Protein AF-A0A0D5A146-F1 (afdb_monomer_lite)

Secondary structure (DSSP, 8-state):
-----PPPPPPPP------------------------------------TT--------HHHHHHHHHHHHHHHTT--HHHHHHHHHHHHHHT-HHHHHHHHHTT--HHHHHH-HHHHHHHHHHHHTTTS--GGG--HHHHHHHHHHHHHHHTTPPEEHHHHHHHH-TT----HHHHTT----S----HHHHHHHHHHHHHHHHHTTSEEE-SSSTTEEEE---HHHHHHHHHHT---PPPP---------------

Foldseek 3Di:
DDDDDDDDDDDDDDDDDDDDDDDDDDDDDDDDDDDDDDDDDDDDDDDDDPPPPPVCPPLLLLVLLVVVLVVCVVVVHDPVLNVLSVVLSVLSNPVVLSVQLVQLVQDSNVLNPDSVLNSLLSLLLSLLVPNDVVSDDQLLVQLLQLLLLCQQAVHWAFLLLSLQSEAVVGDDDPVSRVSGNGDDDHDDPVRSVVSSVSSVVSCVSSNQWDQDPVDPRIIHGDCGPSSVSSCVSVVHDRHHDDDPPPPPPPPDPDDDD

Sequence (257 aa):
MAEEVRTPGTSPVRKASPSARLNQSKTSIDSTHRSASNETTLRKTSNVNTKERANTMSNVYAINMSARLATAIENDCSASNEKKMKKLVQMLSNERLAEMLTSANVDAERFTRAIYACEKVVKFASQAVALNAKDLNENTYAIFRTAINAYRHDVVLTQAMIEASISRDLTVDDSVKHCVYARNLIQTTETIAAQSQTSRDALLTLNIIKQRHDLKNAYTVELTELAIALCDAFKLDYAKVEIETEETEEKSVEENA

Radius of gyration: 29.5 Å; chains: 1; bounding box: 96×34×100 Å

pLDDT: mean 78.16, std 22.98, range [31.11, 98.19]

Structure (mmCIF, N/CA/C/O backbone):
data_AF-A0A0D5A146-F1
#
_entry.id   AF-A0A0D5A146-F1
#
loop_
_atom_site.group_PDB
_atom_site.id
_atom_site.type_symbol
_atom_site.label_atom_id
_atom_site.label_alt_id
_atom_site.label_comp_id
_atom_site.label_asym_id
_atom_site.label_entity_id
_atom_site.label_seq_id
_atom_site.pdbx_PDB_ins_code
_atom_site.Cartn_x
_atom_site.Cartn_y
_atom_site.Cartn_z
_atom_site.occupancy
_atom_site.B_iso_or_equiv
_atom_site.auth_seq_id
_atom_site.auth_comp_id
_atom_site.auth_asym_id
_atom_site.auth_atom_id
_atom_site.pdbx_PDB_model_num
ATOM 1 N N . MET A 1 1 ? 48.214 12.870 40.525 1.00 45.75 1 MET A N 1
ATOM 2 C CA . MET A 1 1 ? 48.478 11.555 39.908 1.00 45.75 1 MET A CA 1
ATOM 3 C C . MET A 1 1 ? 47.672 11.522 38.628 1.00 45.75 1 MET A C 1
ATOM 5 O O . MET A 1 1 ? 46.471 11.737 38.691 1.00 45.75 1 MET A O 1
ATOM 9 N N . ALA A 1 2 ? 48.364 11.459 37.495 1.00 38.53 2 ALA A N 1
ATOM 10 C CA . ALA A 1 2 ? 47.789 11.537 36.159 1.00 38.53 2 ALA A CA 1
ATOM 11 C C . ALA A 1 2 ? 47.549 10.115 35.642 1.00 38.53 2 ALA A C 1
ATOM 13 O O . ALA A 1 2 ? 48.475 9.308 35.688 1.00 38.53 2 ALA A O 1
ATOM 14 N N . GLU A 1 3 ? 46.341 9.824 35.163 1.00 43.16 3 GLU A N 1
ATOM 15 C CA . GLU A 1 3 ? 46.041 8.593 34.430 1.00 43.16 3 GLU A CA 1
ATOM 16 C C . GLU A 1 3 ? 45.703 8.918 32.974 1.00 43.16 3 GLU A C 1
ATOM 18 O O . GLU A 1 3 ? 44.916 9.816 32.669 1.00 43.16 3 GLU A O 1
ATOM 23 N N . GLU A 1 4 ? 46.396 8.201 32.091 1.00 43.25 4 GLU A N 1
ATOM 24 C CA . GLU A 1 4 ? 46.387 8.310 30.638 1.00 43.25 4 GLU A CA 1
ATOM 25 C C . GLU A 1 4 ? 45.037 7.917 30.027 1.00 43.25 4 GLU A C 1
ATOM 27 O O . GLU A 1 4 ? 44.526 6.817 30.233 1.00 43.25 4 GLU A O 1
ATOM 32 N N . VAL A 1 5 ? 44.520 8.780 29.152 1.00 49.62 5 VAL A N 1
ATOM 33 C 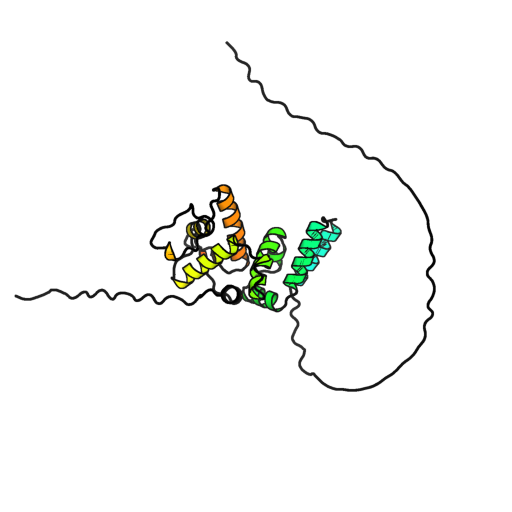CA . VAL A 1 5 ? 43.445 8.453 28.211 1.00 49.62 5 VAL A CA 1
ATOM 34 C C . VAL A 1 5 ? 44.072 7.828 26.961 1.00 49.62 5 VAL A C 1
ATOM 36 O O . VAL A 1 5 ? 44.742 8.513 26.189 1.00 49.62 5 VAL A O 1
ATOM 39 N N . ARG A 1 6 ? 43.848 6.526 26.738 1.00 47.44 6 ARG A N 1
ATOM 40 C CA . ARG A 1 6 ? 44.175 5.841 25.475 1.00 47.44 6 ARG A CA 1
ATOM 41 C C . ARG A 1 6 ? 42.973 5.864 24.530 1.00 47.44 6 ARG A C 1
ATOM 43 O O . ARG A 1 6 ? 41.915 5.328 24.846 1.00 47.44 6 ARG A O 1
ATOM 50 N N . THR A 1 7 ? 43.157 6.456 23.354 1.00 53.09 7 THR A N 1
ATOM 51 C CA . THR A 1 7 ? 42.228 6.409 22.217 1.00 53.09 7 THR A CA 1
ATOM 52 C C . THR A 1 7 ? 42.430 5.128 21.389 1.00 53.09 7 THR A C 1
ATOM 54 O O . THR A 1 7 ? 43.568 4.668 21.256 1.00 53.09 7 THR A O 1
ATOM 57 N N . PRO A 1 8 ? 41.374 4.534 20.795 1.00 49.84 8 PRO A N 1
ATOM 58 C CA . PRO A 1 8 ? 41.526 3.414 19.873 1.00 49.84 8 PRO A CA 1
ATOM 59 C C . PRO A 1 8 ? 41.693 3.881 18.419 1.00 49.84 8 PRO A C 1
ATOM 61 O O . PRO A 1 8 ? 41.004 4.778 17.934 1.00 49.84 8 PRO A O 1
ATOM 64 N N . GLY A 1 9 ? 42.656 3.241 17.753 1.00 38.88 9 GLY A N 1
ATOM 65 C CA . GLY A 1 9 ? 43.192 3.591 16.446 1.00 38.88 9 GLY A CA 1
ATOM 66 C C . GLY A 1 9 ? 42.294 3.313 15.241 1.00 38.88 9 GLY A C 1
ATOM 67 O O . GLY A 1 9 ? 41.523 2.356 15.171 1.00 38.88 9 GLY A O 1
ATOM 68 N N . THR A 1 10 ? 42.490 4.166 14.245 1.00 41.75 10 THR A N 1
ATOM 69 C CA . THR A 1 10 ? 42.043 4.053 12.862 1.00 41.75 10 THR A CA 1
ATOM 70 C C . THR A 1 10 ? 42.842 2.976 12.121 1.00 41.75 10 THR A C 1
ATOM 72 O O . THR A 1 10 ? 44.070 3.000 12.081 1.00 41.75 10 THR A O 1
ATOM 75 N N . SER A 1 11 ? 42.135 2.022 11.509 1.00 43.84 11 SER A N 1
ATOM 76 C CA . SER A 1 11 ? 42.715 1.018 10.605 1.00 43.84 11 SER A CA 1
ATOM 77 C C . SER A 1 11 ? 42.742 1.504 9.144 1.00 43.84 11 SER A C 1
ATOM 79 O O . SER A 1 11 ? 41.951 2.375 8.775 1.00 43.84 11 SER A O 1
ATOM 81 N N . PRO A 1 12 ? 43.654 0.974 8.302 1.00 45.72 12 PRO A N 1
ATOM 82 C CA . PRO A 1 12 ? 44.139 1.672 7.119 1.00 45.72 12 PRO A CA 1
ATOM 83 C C . PRO A 1 12 ? 43.380 1.366 5.821 1.00 45.72 12 PRO A C 1
ATOM 85 O O . PRO A 1 12 ? 42.906 0.261 5.560 1.00 45.72 12 PRO A O 1
ATOM 88 N N . VAL A 1 13 ? 43.387 2.386 4.963 1.00 42.50 13 VAL A N 1
ATOM 89 C CA . VAL A 1 13 ? 42.969 2.420 3.559 1.00 42.50 13 VAL A CA 1
ATOM 90 C C . VAL A 1 13 ? 43.795 1.435 2.719 1.00 42.50 13 VAL A C 1
ATOM 92 O O . VAL A 1 13 ? 45.009 1.596 2.584 1.00 42.50 13 VAL A O 1
ATOM 95 N N . ARG A 1 14 ? 43.148 0.446 2.086 1.00 42.84 14 ARG A N 1
ATOM 96 C CA . ARG A 1 14 ? 43.765 -0.356 1.015 1.00 42.84 14 ARG A CA 1
ATOM 97 C C . ARG A 1 14 ? 43.504 0.290 -0.345 1.00 42.84 14 ARG A C 1
ATOM 99 O O . ARG A 1 14 ? 42.384 0.287 -0.842 1.00 42.84 14 ARG A O 1
ATOM 106 N N . LYS A 1 15 ? 44.577 0.811 -0.944 1.00 40.03 15 LYS A N 1
ATOM 107 C CA . LYS A 1 15 ? 44.677 1.142 -2.371 1.00 40.03 15 LYS A CA 1
ATOM 108 C C . LYS A 1 15 ? 44.767 -0.155 -3.182 1.00 40.03 15 LYS A C 1
ATOM 110 O O . LYS A 1 15 ? 45.605 -0.999 -2.872 1.00 40.03 15 LYS A O 1
ATOM 115 N N . ALA A 1 16 ? 43.965 -0.284 -4.235 1.00 37.12 16 ALA A N 1
ATOM 116 C CA . ALA A 1 16 ? 44.183 -1.255 -5.303 1.00 37.12 16 ALA A CA 1
ATOM 117 C C . ALA A 1 16 ? 44.503 -0.487 -6.594 1.00 37.12 16 ALA A C 1
ATOM 119 O O . ALA A 1 16 ? 43.709 0.335 -7.045 1.00 37.12 16 ALA A O 1
ATOM 120 N N . SER A 1 17 ? 45.697 -0.731 -7.133 1.00 39.69 17 SER A N 1
ATOM 121 C CA . SER A 1 17 ? 46.167 -0.226 -8.427 1.00 39.69 17 SER A CA 1
ATOM 122 C C . SER A 1 17 ? 45.772 -1.183 -9.567 1.00 39.69 17 SER A C 1
ATOM 124 O O . SER A 1 17 ? 45.525 -2.364 -9.312 1.00 39.69 17 SER A O 1
ATOM 126 N N . PRO A 1 18 ? 45.714 -0.694 -10.821 1.00 44.44 18 PRO A N 1
ATOM 127 C CA . PRO A 1 18 ? 45.061 -1.367 -11.939 1.00 44.44 18 PRO A CA 1
ATOM 128 C C . PRO A 1 18 ? 45.984 -2.369 -12.642 1.00 44.44 18 PRO A C 1
ATOM 130 O O . PRO A 1 18 ? 47.183 -2.136 -12.781 1.00 44.44 18 PRO A O 1
ATOM 133 N N . SER A 1 19 ? 45.418 -3.465 -13.150 1.00 43.16 19 SER A N 1
ATOM 134 C CA . SER A 1 19 ? 46.090 -4.349 -14.108 1.00 43.16 19 SER A CA 1
ATOM 135 C C . SER A 1 19 ? 45.325 -4.369 -15.421 1.00 43.16 19 SER A C 1
ATOM 137 O O . SER A 1 19 ? 44.264 -4.973 -15.545 1.00 43.16 19 SER A O 1
ATOM 139 N N . ALA A 1 20 ? 45.910 -3.687 -16.401 1.00 38.56 20 ALA A N 1
ATOM 140 C CA . ALA A 1 20 ? 45.615 -3.852 -17.808 1.00 38.56 20 ALA A CA 1
ATOM 141 C C . ALA A 1 20 ? 46.117 -5.221 -18.286 1.00 38.56 20 ALA A C 1
ATOM 143 O O . ALA A 1 20 ? 47.258 -5.595 -18.012 1.00 38.56 20 ALA A O 1
ATOM 144 N N . ARG A 1 21 ? 45.308 -5.927 -19.079 1.00 40.94 21 ARG A N 1
ATOM 145 C CA . ARG A 1 21 ? 45.811 -6.855 -20.097 1.00 40.94 21 ARG A CA 1
ATOM 146 C C . ARG A 1 21 ? 44.890 -6.840 -21.309 1.00 40.94 21 ARG A C 1
ATOM 148 O O . ARG A 1 21 ? 43.779 -7.355 -21.276 1.00 40.94 21 ARG A O 1
ATOM 155 N N . LEU A 1 22 ? 45.415 -6.235 -22.374 1.00 35.75 22 LEU A N 1
ATOM 156 C CA . LEU A 1 22 ? 45.088 -6.548 -23.758 1.00 35.75 22 LEU A CA 1
ATOM 157 C C . LEU A 1 22 ? 45.156 -8.067 -23.959 1.00 35.75 22 LEU A C 1
ATOM 159 O O . LEU A 1 22 ? 46.159 -8.683 -23.600 1.00 35.75 22 LEU A O 1
ATOM 163 N N . ASN A 1 23 ? 44.167 -8.631 -24.645 1.00 38.22 23 ASN A N 1
ATOM 164 C CA . ASN A 1 23 ? 44.465 -9.650 -25.638 1.00 38.22 23 ASN A CA 1
ATOM 165 C C . ASN A 1 23 ? 43.485 -9.549 -26.805 1.00 38.22 23 ASN A C 1
ATOM 167 O O . ASN A 1 23 ? 42.277 -9.721 -26.664 1.00 38.22 23 ASN A O 1
ATOM 171 N N . GLN A 1 24 ? 44.057 -9.224 -27.959 1.00 35.16 24 GLN A N 1
ATOM 172 C CA . GLN A 1 24 ? 43.440 -9.329 -29.268 1.00 35.16 24 GLN A CA 1
ATOM 173 C C . GLN A 1 24 ? 43.312 -10.810 -29.624 1.00 35.16 24 GLN A C 1
ATOM 175 O O . GLN A 1 24 ? 44.266 -11.566 -29.451 1.00 35.16 24 GLN A O 1
ATOM 180 N N . SER A 1 25 ? 42.182 -11.225 -30.188 1.00 40.44 25 SER A N 1
ATOM 181 C CA . SER A 1 25 ? 42.102 -12.436 -31.009 1.00 40.44 25 SER A CA 1
ATOM 182 C C . SER A 1 25 ? 40.952 -12.295 -31.998 1.00 40.44 25 SER A C 1
ATOM 184 O O . SER A 1 25 ? 39.785 -12.237 -31.627 1.00 40.44 25 SER A O 1
ATOM 186 N N . LYS A 1 26 ? 41.343 -12.180 -33.267 1.00 39.00 26 LYS A N 1
ATOM 187 C CA . LYS A 1 26 ? 40.513 -12.212 -34.470 1.00 39.00 26 LYS A CA 1
ATOM 188 C C . LYS A 1 26 ? 39.886 -13.597 -34.655 1.00 39.00 26 LYS A C 1
ATOM 190 O O . LYS A 1 26 ? 40.550 -14.588 -34.384 1.00 39.00 26 LYS A O 1
ATOM 195 N N . THR A 1 27 ? 38.673 -13.635 -35.200 1.00 39.06 27 THR A N 1
ATOM 196 C CA . THR A 1 27 ? 38.074 -14.682 -36.067 1.00 39.06 27 THR A CA 1
ATOM 197 C C . THR A 1 27 ? 36.666 -14.157 -36.407 1.00 39.06 27 THR A C 1
ATOM 199 O O . THR A 1 27 ? 35.810 -14.107 -35.539 1.00 39.06 27 THR A O 1
ATOM 202 N N . SER A 1 28 ? 36.418 -13.424 -37.503 1.00 35.97 28 SER A N 1
ATOM 203 C CA . SER A 1 28 ? 36.251 -13.884 -38.897 1.00 35.97 28 SER A CA 1
ATOM 204 C C . SER A 1 28 ? 35.506 -15.210 -39.012 1.00 35.97 28 SER A C 1
ATOM 206 O O . SER A 1 28 ? 36.141 -16.258 -39.028 1.00 35.97 28 SER A O 1
ATOM 208 N N . ILE A 1 29 ? 34.174 -15.132 -39.112 1.00 43.53 29 ILE A N 1
ATOM 209 C CA . ILE A 1 29 ? 33.335 -16.174 -39.710 1.00 43.53 29 ILE A CA 1
ATOM 210 C C . ILE A 1 29 ? 32.269 -15.491 -40.577 1.00 43.53 29 ILE A C 1
ATOM 212 O O . ILE A 1 29 ? 31.572 -14.577 -40.134 1.00 43.53 29 ILE A O 1
ATOM 216 N N . ASP A 1 30 ? 32.227 -15.947 -41.824 1.00 37.41 30 ASP A N 1
ATOM 217 C CA . ASP A 1 30 ? 31.333 -15.603 -42.922 1.00 37.41 30 ASP A CA 1
ATOM 218 C C . ASP A 1 30 ? 29.844 -15.554 -42.561 1.00 37.41 30 ASP A C 1
ATOM 220 O O . ASP A 1 30 ? 29.303 -16.459 -41.926 1.00 37.41 30 ASP A O 1
ATOM 224 N N . SER A 1 31 ? 29.140 -14.561 -43.107 1.00 36.28 31 SER A N 1
ATOM 225 C CA . SER A 1 31 ? 27.715 -14.702 -43.420 1.00 36.28 31 SER A CA 1
ATOM 226 C C . SER A 1 31 ? 27.330 -13.789 -44.585 1.00 36.28 31 SER A C 1
ATOM 228 O O . SER A 1 31 ? 27.112 -12.589 -44.437 1.00 36.28 31 SER A O 1
ATOM 230 N N . THR A 1 32 ? 27.244 -14.346 -45.792 1.00 35.19 32 THR A N 1
ATOM 231 C CA . THR A 1 32 ? 26.537 -13.679 -46.894 1.00 35.19 32 THR A CA 1
ATOM 232 C C . THR A 1 32 ? 25.904 -14.716 -47.814 1.00 35.19 32 THR A C 1
ATOM 234 O O . THR A 1 32 ? 26.449 -15.112 -48.834 1.00 35.19 32 THR A O 1
ATOM 237 N N . HIS A 1 33 ? 24.709 -15.160 -47.434 1.00 38.03 33 HIS A N 1
ATOM 238 C CA . HIS A 1 33 ? 23.757 -15.791 -48.339 1.00 38.03 33 HIS A CA 1
ATOM 239 C C . HIS A 1 33 ? 22.353 -15.351 -47.929 1.00 38.03 33 HIS A C 1
ATOM 241 O O . HIS A 1 33 ? 21.829 -15.820 -46.922 1.00 38.03 33 HIS A O 1
ATOM 247 N N . ARG A 1 34 ? 21.742 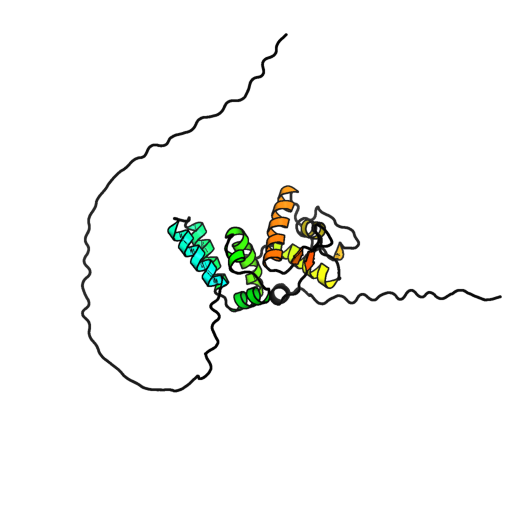-14.467 -48.721 1.00 35.97 34 ARG A N 1
ATOM 248 C CA . ARG A 1 34 ? 20.389 -14.654 -49.269 1.00 35.97 34 ARG A CA 1
ATOM 249 C C . ARG A 1 34 ? 19.999 -13.453 -50.119 1.00 35.97 34 ARG A C 1
ATOM 251 O O . ARG A 1 34 ? 19.687 -12.379 -49.617 1.00 35.97 34 ARG A O 1
ATOM 258 N N . SER A 1 35 ? 20.016 -13.695 -51.422 1.00 37.97 35 SER A N 1
ATOM 259 C CA . SER A 1 35 ? 19.386 -12.863 -52.430 1.00 37.97 35 SER A CA 1
ATOM 260 C C . SER A 1 35 ? 17.867 -12.898 -52.279 1.00 37.97 35 SER A C 1
ATOM 262 O O . SER A 1 35 ? 17.274 -13.928 -51.952 1.00 37.97 35 SER A O 1
ATOM 264 N N . ALA A 1 36 ? 17.274 -11.738 -52.535 1.00 33.50 36 ALA A N 1
ATOM 265 C CA . ALA A 1 36 ? 15.853 -11.489 -52.666 1.00 33.50 36 ALA A CA 1
ATOM 266 C C . ALA A 1 36 ? 15.234 -12.256 -53.847 1.00 33.50 36 ALA A C 1
ATOM 268 O O . ALA A 1 36 ? 15.907 -12.466 -54.856 1.00 33.50 36 ALA A O 1
ATOM 269 N N . SER A 1 37 ? 13.952 -12.614 -53.716 1.00 34.34 37 SER A N 1
ATOM 270 C CA . SER A 1 37 ? 12.877 -12.482 -54.722 1.00 34.34 37 SER A CA 1
ATOM 271 C C . SER A 1 37 ? 11.670 -13.313 -54.271 1.00 34.34 37 SER A C 1
ATOM 273 O O . SER A 1 37 ? 11.765 -14.533 -54.179 1.00 34.34 37 SER A O 1
ATOM 275 N N . ASN A 1 38 ? 10.539 -12.674 -53.965 1.00 35.09 38 ASN A N 1
ATOM 276 C CA . ASN A 1 38 ? 9.361 -12.802 -54.822 1.00 35.09 38 ASN A CA 1
ATOM 277 C C . ASN A 1 38 ? 8.167 -11.978 -54.339 1.00 35.09 38 ASN A C 1
ATOM 279 O O . ASN A 1 38 ? 7.874 -11.825 -53.156 1.00 35.09 38 ASN A O 1
ATOM 283 N N . GLU A 1 39 ? 7.528 -11.461 -55.372 1.00 35.44 39 GLU A N 1
ATOM 284 C CA . GLU A 1 39 ? 6.383 -10.587 -55.485 1.00 35.44 39 GLU A CA 1
ATOM 285 C C . GLU A 1 39 ? 5.070 -11.118 -54.887 1.00 35.44 39 GLU A C 1
ATOM 287 O O . GLU A 1 39 ? 4.729 -12.293 -54.968 1.00 35.44 39 GLU A O 1
ATOM 292 N N . THR A 1 40 ? 4.310 -10.151 -54.371 1.00 31.11 40 THR A N 1
ATOM 293 C CA . THR A 1 40 ? 2.920 -9.844 -54.743 1.00 31.11 40 THR A CA 1
ATOM 294 C C . THR A 1 40 ? 1.883 -10.968 -54.687 1.00 31.11 40 THR A C 1
ATOM 296 O O . THR A 1 40 ? 1.717 -11.763 -55.605 1.00 31.11 40 THR A O 1
ATOM 299 N N . THR A 1 41 ? 0.992 -10.890 -53.695 1.00 35.94 41 THR A N 1
ATOM 300 C CA . THR A 1 41 ? -0.417 -11.259 -53.894 1.00 35.94 41 THR A CA 1
ATOM 301 C C . THR A 1 41 ? -1.320 -10.283 -53.144 1.00 35.94 41 THR A C 1
ATOM 303 O O . THR A 1 41 ? -1.476 -10.333 -51.928 1.00 35.94 41 THR A O 1
ATOM 306 N N . LEU A 1 42 ? -1.923 -9.383 -53.920 1.00 40.81 42 LEU A N 1
ATOM 307 C CA . LEU A 1 42 ? -3.133 -8.643 -53.584 1.00 40.81 42 LEU A CA 1
ATOM 308 C C . LEU A 1 42 ? -4.276 -9.626 -53.314 1.00 40.81 42 LEU A C 1
ATOM 310 O O . LEU A 1 42 ? -4.615 -10.412 -54.197 1.00 40.81 42 LEU A O 1
ATOM 314 N N . ARG A 1 43 ? -4.960 -9.498 -52.173 1.00 37.16 43 ARG A N 1
ATOM 315 C CA . ARG A 1 43 ? -6.404 -9.755 -52.097 1.00 37.16 43 ARG A CA 1
ATOM 316 C C . ARG A 1 43 ? -7.064 -8.890 -51.027 1.00 37.16 43 ARG A C 1
ATOM 318 O O . ARG A 1 43 ? -6.571 -8.704 -49.925 1.00 37.16 43 ARG A O 1
ATOM 325 N N . LYS A 1 44 ? -8.171 -8.317 -51.476 1.00 45.59 44 LYS A N 1
ATOM 326 C CA . LYS A 1 44 ? -8.994 -7.240 -50.942 1.00 45.59 44 LYS A CA 1
ATOM 327 C C . LYS A 1 44 ? -10.192 -7.868 -50.232 1.00 45.59 44 LYS A C 1
ATOM 329 O O . LYS A 1 44 ? -10.882 -8.630 -50.895 1.00 45.59 44 LYS A O 1
ATOM 334 N N . THR A 1 45 ? -10.424 -7.527 -48.964 1.00 36.59 45 THR A N 1
ATOM 335 C CA . THR A 1 45 ? -11.632 -7.771 -48.130 1.00 36.59 45 THR A CA 1
ATOM 336 C C . THR A 1 45 ? -11.218 -7.407 -46.696 1.00 36.59 45 THR A C 1
ATOM 338 O O . THR A 1 45 ? -10.159 -7.847 -46.280 1.00 36.59 45 THR A O 1
ATOM 341 N N . SER A 1 46 ? -11.886 -6.623 -45.858 1.00 37.94 46 SER A N 1
ATOM 342 C CA . SER A 1 46 ? -13.237 -6.087 -45.837 1.00 37.94 46 SER A CA 1
ATOM 343 C C . SER A 1 46 ? -13.274 -4.944 -44.823 1.00 37.94 46 SER A C 1
ATOM 345 O O . SER A 1 46 ? -12.512 -4.903 -43.863 1.00 37.94 46 SER A O 1
ATOM 347 N N . ASN A 1 47 ? -14.216 -4.049 -45.055 1.00 46.91 47 ASN A N 1
ATOM 348 C CA . ASN A 1 47 ? -14.664 -2.966 -44.200 1.00 46.91 47 ASN A CA 1
ATOM 349 C C . ASN A 1 47 ? -15.212 -3.508 -42.856 1.00 46.91 47 ASN A C 1
ATOM 351 O O . ASN A 1 47 ? -16.273 -4.122 -42.889 1.00 46.91 47 ASN A O 1
ATOM 355 N N . VAL A 1 48 ? -14.548 -3.288 -41.710 1.00 43.72 48 VAL A N 1
ATOM 356 C CA . VAL A 1 48 ? -15.145 -3.343 -40.350 1.00 43.72 48 VAL A CA 1
ATOM 357 C C . VAL A 1 48 ? -14.335 -2.439 -39.400 1.00 43.72 48 VAL A C 1
ATOM 359 O O . VAL A 1 48 ? -13.110 -2.450 -39.436 1.00 43.72 48 VAL A O 1
ATOM 362 N N . ASN A 1 49 ? -15.045 -1.717 -38.526 1.00 38.00 49 ASN A N 1
ATOM 363 C CA . ASN A 1 49 ? -14.588 -0.936 -37.363 1.00 38.00 49 ASN A CA 1
ATOM 364 C C . ASN A 1 49 ? -14.211 0.545 -37.534 1.00 38.00 49 ASN A C 1
ATOM 366 O O . ASN A 1 49 ? -13.163 1.030 -37.115 1.00 38.00 49 ASN A O 1
ATOM 370 N N . THR A 1 50 ? -15.215 1.332 -37.915 1.00 45.19 50 THR A N 1
ATOM 371 C CA . THR A 1 50 ? -15.509 2.610 -37.247 1.00 45.19 50 THR A CA 1
ATOM 372 C C . THR A 1 50 ? -15.914 2.379 -35.779 1.00 45.19 50 THR A C 1
ATOM 374 O O . THR A 1 50 ? -17.103 2.388 -35.480 1.00 45.19 50 THR A O 1
ATOM 377 N N . LYS A 1 51 ? -14.950 2.150 -34.864 1.00 40.59 51 LYS A N 1
ATOM 378 C CA . LYS A 1 51 ? -15.058 2.434 -33.402 1.00 40.59 51 LYS A CA 1
ATOM 379 C C . LYS A 1 51 ? -13.815 2.047 -32.570 1.00 40.59 51 LYS A C 1
ATOM 381 O O . LYS A 1 51 ? -13.940 1.628 -31.435 1.00 40.59 51 LYS A O 1
ATOM 386 N N . GLU A 1 52 ? -12.602 2.257 -33.073 1.00 41.50 52 GLU A N 1
ATOM 387 C CA . GLU A 1 52 ? -11.381 2.169 -32.246 1.00 41.50 52 GLU A CA 1
ATOM 388 C C . GLU A 1 52 ? -10.511 3.415 -32.445 1.00 41.50 52 GLU A C 1
ATOM 390 O O . GLU A 1 52 ? -9.355 3.391 -32.842 1.00 41.50 52 GLU A O 1
ATOM 395 N N . ARG A 1 53 ? -11.111 4.572 -32.166 1.00 38.31 53 ARG A N 1
ATOM 396 C CA . ARG A 1 53 ? -10.366 5.692 -31.583 1.00 38.31 53 ARG A CA 1
ATOM 397 C C . ARG A 1 53 ? -10.759 5.789 -30.114 1.00 38.31 53 ARG A C 1
ATOM 399 O O . ARG A 1 53 ? -11.200 6.831 -29.644 1.00 38.31 53 ARG A O 1
ATOM 406 N N . ALA A 1 54 ? -10.643 4.666 -29.404 1.00 40.59 54 ALA A N 1
ATOM 407 C CA . ALA A 1 54 ? -10.366 4.745 -27.984 1.00 40.59 54 ALA A CA 1
ATOM 408 C C . ALA A 1 54 ? -8.983 5.380 -27.918 1.00 40.59 54 ALA A C 1
ATOM 410 O O . ALA A 1 54 ? -7.996 4.790 -28.348 1.00 40.59 54 ALA A O 1
ATOM 411 N N . ASN A 1 55 ? -8.971 6.648 -27.532 1.00 41.31 55 ASN A N 1
ATOM 412 C CA . ASN A 1 55 ? -7.784 7.387 -27.175 1.00 41.31 55 ASN A CA 1
ATOM 413 C C . ASN A 1 55 ? -7.033 6.501 -26.175 1.00 41.31 55 ASN A C 1
ATOM 415 O O . ASN A 1 55 ? -7.432 6.422 -25.015 1.00 41.31 55 ASN A O 1
ATOM 419 N N . THR A 1 56 ? -6.048 5.730 -26.644 1.00 46.28 56 THR A N 1
ATOM 420 C CA . THR A 1 56 ? -5.180 4.937 -25.785 1.00 46.28 56 THR A CA 1
ATOM 421 C C . THR A 1 56 ? -4.396 5.988 -25.024 1.00 46.28 56 THR A C 1
ATOM 423 O O . THR A 1 56 ? -3.382 6.484 -25.514 1.00 46.28 56 THR A O 1
ATOM 426 N N . MET A 1 57 ? -4.937 6.451 -23.893 1.00 54.94 57 MET A N 1
ATOM 427 C CA . MET A 1 57 ? -4.162 7.193 -22.915 1.00 54.94 57 MET A CA 1
ATOM 428 C C . MET A 1 57 ? -3.019 6.255 -22.587 1.00 54.94 57 MET A C 1
ATOM 430 O O . MET A 1 57 ? -3.212 5.245 -21.920 1.00 54.94 57 MET A O 1
ATOM 434 N N . SER A 1 58 ? -1.876 6.505 -23.219 1.00 72.31 58 SER A N 1
ATOM 435 C CA . SER A 1 58 ? -0.736 5.616 -23.133 1.00 72.31 58 SER A CA 1
ATOM 436 C C . SER A 1 58 ? -0.432 5.431 -21.655 1.00 72.31 58 SER A C 1
ATOM 438 O O . SER A 1 58 ? -0.355 6.420 -20.928 1.00 72.31 58 SER A O 1
ATOM 440 N N . ASN A 1 59 ? -0.348 4.180 -21.210 1.00 90.44 59 ASN A N 1
ATOM 441 C CA . ASN A 1 59 ? -0.198 3.809 -19.814 1.00 90.44 59 ASN A CA 1
ATOM 442 C C . ASN A 1 59 ? 1.010 4.515 -19.179 1.00 90.44 59 ASN A C 1
ATOM 444 O O . ASN A 1 59 ? 2.161 4.078 -19.288 1.00 90.44 59 ASN A O 1
ATOM 448 N N . VAL A 1 60 ? 0.737 5.646 -18.526 1.00 91.56 60 VAL A N 1
ATOM 449 C CA . VAL A 1 60 ? 1.760 6.595 -18.071 1.00 91.56 60 VAL A CA 1
ATOM 450 C C . VAL A 1 60 ? 2.691 5.978 -17.032 1.00 91.56 60 VAL A C 1
ATOM 452 O O . VAL A 1 60 ? 3.867 6.332 -16.964 1.00 91.56 60 VAL A O 1
ATOM 455 N N . TYR A 1 61 ? 2.206 5.002 -16.260 1.00 92.75 61 TYR A N 1
ATOM 456 C CA . TYR A 1 61 ? 3.010 4.284 -15.275 1.00 92.75 61 TYR A CA 1
ATOM 457 C C . TYR A 1 61 ? 4.038 3.374 -15.949 1.00 92.75 61 TYR A C 1
ATOM 459 O O . TYR A 1 61 ? 5.216 3.396 -15.577 1.00 92.75 61 TYR A O 1
ATOM 467 N N . ALA A 1 62 ? 3.617 2.606 -16.959 1.00 92.69 62 ALA A N 1
ATOM 468 C CA . ALA A 1 62 ? 4.511 1.751 -17.733 1.00 92.69 62 ALA A CA 1
ATOM 469 C C . ALA A 1 62 ? 5.546 2.576 -18.514 1.00 92.69 62 ALA A C 1
ATOM 471 O O . ALA A 1 62 ? 6.727 2.219 -18.519 1.00 92.69 62 ALA A O 1
ATOM 472 N N . ILE A 1 63 ? 5.140 3.705 -19.108 1.00 92.56 63 ILE A N 1
ATOM 473 C CA . ILE A 1 63 ? 6.042 4.634 -19.812 1.00 92.56 63 ILE A CA 1
ATOM 474 C C . ILE A 1 63 ? 7.099 5.190 -18.859 1.00 92.56 63 ILE A C 1
ATOM 476 O O . ILE A 1 63 ? 8.295 5.060 -19.125 1.00 92.56 63 ILE A O 1
ATOM 480 N N . ASN A 1 64 ? 6.679 5.762 -17.727 1.00 91.44 64 ASN A N 1
ATOM 481 C CA . ASN A 1 64 ? 7.600 6.361 -16.763 1.00 91.44 64 ASN A CA 1
ATOM 482 C C . ASN A 1 64 ? 8.583 5.323 -16.209 1.00 91.44 64 ASN A C 1
ATOM 484 O O . ASN A 1 64 ? 9.781 5.595 -16.106 1.00 91.44 64 ASN A O 1
ATOM 488 N N . MET A 1 65 ? 8.113 4.109 -15.901 1.00 92.75 65 MET A N 1
ATOM 489 C CA . MET A 1 65 ? 8.990 3.033 -15.435 1.00 92.75 65 MET A CA 1
ATOM 490 C C . MET A 1 65 ? 9.950 2.549 -16.533 1.00 92.75 65 MET A C 1
ATOM 492 O O . MET A 1 65 ? 11.107 2.246 -16.244 1.00 92.75 65 MET A O 1
ATOM 496 N N . SER A 1 66 ? 9.512 2.524 -17.795 1.00 92.88 66 SER A N 1
ATOM 497 C CA . SER A 1 66 ? 10.365 2.173 -18.938 1.00 92.88 66 SER A CA 1
ATOM 498 C C . SER A 1 66 ? 11.464 3.209 -19.167 1.00 92.88 66 SER A C 1
ATOM 500 O O . SER A 1 66 ? 12.619 2.837 -19.364 1.00 92.88 66 SER A O 1
ATOM 502 N N . ALA A 1 67 ? 11.145 4.502 -19.059 1.00 91.88 67 ALA A N 1
ATOM 503 C CA . ALA A 1 67 ? 12.138 5.575 -19.127 1.00 91.88 67 ALA A CA 1
ATOM 504 C C . ALA A 1 67 ? 13.173 5.453 -17.997 1.00 91.88 67 ALA A C 1
ATOM 506 O O . ALA A 1 67 ? 14.375 5.558 -18.232 1.00 91.88 67 ALA A O 1
ATOM 507 N N . ARG A 1 68 ? 12.726 5.138 -16.772 1.00 90.56 68 ARG A N 1
ATOM 508 C CA . ARG A 1 68 ? 13.628 4.879 -15.638 1.00 90.56 68 ARG A CA 1
ATOM 509 C C . ARG A 1 68 ? 14.530 3.675 -15.876 1.00 90.56 68 ARG A C 1
ATOM 511 O O . ARG A 1 68 ? 15.705 3.736 -15.526 1.00 90.56 68 ARG A O 1
ATOM 518 N N . LEU A 1 69 ? 13.998 2.596 -16.450 1.00 92.44 69 LEU A N 1
ATOM 519 C CA . LEU A 1 69 ? 14.787 1.422 -16.815 1.00 92.44 69 LEU A CA 1
ATOM 520 C C . LEU A 1 69 ? 15.859 1.782 -17.851 1.00 92.44 69 LEU A C 1
ATOM 522 O O . LEU A 1 69 ? 17.005 1.386 -17.670 1.00 92.44 69 LEU A O 1
ATOM 526 N N . ALA A 1 70 ? 15.515 2.555 -18.884 1.00 93.31 70 ALA A N 1
ATOM 527 C CA . ALA A 1 70 ? 16.474 3.000 -19.894 1.00 93.31 70 ALA A CA 1
ATOM 528 C C . ALA A 1 70 ? 17.634 3.785 -19.260 1.00 93.31 70 ALA A C 1
ATOM 530 O O . ALA A 1 70 ? 18.789 3.399 -19.420 1.00 93.31 70 ALA A O 1
ATOM 531 N N . THR A 1 71 ? 17.332 4.787 -18.426 1.00 92.62 71 THR A N 1
ATOM 532 C CA . THR A 1 71 ? 18.360 5.540 -17.687 1.00 92.62 71 THR A CA 1
ATOM 533 C C . THR A 1 71 ? 19.183 4.647 -16.754 1.00 92.62 71 THR A C 1
ATOM 535 O O . THR A 1 71 ? 20.380 4.858 -16.591 1.00 92.62 71 THR A O 1
ATOM 538 N N . ALA A 1 72 ? 18.578 3.647 -16.107 1.00 91.06 72 ALA A N 1
ATOM 539 C CA . ALA A 1 72 ? 19.314 2.731 -15.236 1.00 91.06 72 ALA A CA 1
ATOM 540 C C . ALA A 1 72 ? 20.287 1.835 -16.024 1.00 91.06 72 ALA A C 1
ATOM 542 O O . ALA A 1 72 ? 21.392 1.583 -15.549 1.00 91.06 72 ALA A O 1
ATOM 543 N N . ILE A 1 73 ? 19.897 1.383 -17.220 1.00 93.31 73 ILE A N 1
ATOM 544 C CA . ILE A 1 73 ? 20.758 0.608 -18.125 1.00 93.31 73 ILE A CA 1
ATOM 545 C C . ILE A 1 73 ? 21.926 1.467 -18.623 1.00 93.31 73 ILE A C 1
ATOM 547 O O . ILE A 1 73 ? 23.059 1.004 -18.596 1.00 93.31 73 ILE A O 1
ATOM 551 N N . GLU A 1 74 ? 21.673 2.721 -19.006 1.00 95.06 74 GLU A N 1
ATOM 552 C CA . GLU A 1 74 ? 22.722 3.672 -19.413 1.00 95.06 74 GLU A CA 1
ATOM 553 C C . GLU A 1 74 ? 23.746 3.950 -18.302 1.00 95.06 74 GLU A C 1
ATOM 555 O O . GLU A 1 74 ? 24.894 4.273 -18.589 1.00 95.06 74 GLU A O 1
ATOM 560 N N . ASN A 1 75 ? 23.340 3.807 -17.037 1.00 93.75 75 ASN A N 1
ATOM 561 C CA . ASN A 1 75 ? 24.192 3.982 -15.859 1.00 93.75 75 ASN A CA 1
ATOM 562 C C . ASN A 1 75 ? 24.715 2.648 -15.283 1.00 93.75 75 ASN A C 1
ATOM 564 O O . ASN A 1 75 ? 25.001 2.573 -14.086 1.00 93.75 75 ASN A O 1
ATOM 568 N N . ASP A 1 76 ? 24.799 1.590 -16.096 1.00 92.50 76 ASP A N 1
ATOM 569 C CA . ASP A 1 76 ? 25.360 0.280 -15.729 1.00 92.50 76 ASP A CA 1
ATOM 570 C C . ASP A 1 76 ? 24.747 -0.335 -14.454 1.00 92.50 76 ASP A C 1
ATOM 572 O O . ASP A 1 76 ? 25.439 -0.838 -13.559 1.00 92.50 76 ASP A O 1
ATOM 576 N N . CYS A 1 77 ? 23.415 -0.301 -14.328 1.00 92.06 77 CYS A N 1
ATOM 577 C CA . CYS A 1 77 ? 22.755 -0.924 -13.184 1.00 92.06 77 CYS A CA 1
ATOM 578 C C . CYS A 1 77 ? 23.020 -2.442 -13.112 1.00 92.06 77 CYS A C 1
ATOM 580 O O . CYS A 1 77 ? 23.207 -3.128 -14.113 1.00 92.06 77 CYS A O 1
ATOM 582 N N . SER A 1 78 ? 23.001 -3.000 -11.896 1.00 93.31 78 SER A N 1
ATOM 583 C CA . SER A 1 78 ? 23.191 -4.446 -11.725 1.00 93.31 78 SER A CA 1
ATOM 584 C C . SER A 1 78 ? 22.102 -5.262 -12.441 1.00 93.31 78 SER A C 1
ATOM 586 O O . SER A 1 78 ? 20.927 -4.890 -12.416 1.00 93.31 78 SER A O 1
ATOM 588 N N . ALA A 1 79 ? 22.456 -6.447 -12.951 1.00 93.38 79 ALA A N 1
ATOM 589 C CA . ALA A 1 79 ? 21.506 -7.368 -13.593 1.00 93.38 79 ALA A CA 1
ATOM 590 C C . ALA A 1 79 ? 20.296 -7.722 -12.699 1.00 93.38 79 ALA A C 1
ATOM 592 O O . ALA A 1 79 ? 19.187 -7.954 -13.183 1.00 93.38 79 ALA A O 1
ATOM 593 N N . SER A 1 80 ? 20.490 -7.738 -11.374 1.00 90.12 80 SER A N 1
ATOM 594 C CA . SER A 1 80 ? 19.408 -7.933 -10.402 1.00 90.12 80 SER A CA 1
ATOM 595 C C . SER A 1 80 ? 18.410 -6.770 -10.415 1.00 90.12 80 SER A C 1
ATOM 597 O O . SER A 1 80 ? 17.198 -6.997 -10.443 1.00 90.12 80 SER A O 1
ATOM 599 N N . ASN A 1 81 ? 18.899 -5.527 -10.446 1.00 88.25 81 ASN A N 1
ATOM 600 C CA . ASN A 1 81 ? 18.051 -4.336 -10.510 1.00 88.25 81 ASN A CA 1
ATOM 601 C C . ASN A 1 81 ? 17.352 -4.217 -11.863 1.00 88.25 81 ASN A C 1
ATOM 603 O O . ASN A 1 81 ? 16.149 -3.962 -11.895 1.00 88.25 81 ASN A O 1
ATOM 607 N N . GLU A 1 82 ? 18.060 -4.489 -12.957 1.00 92.25 82 GLU A N 1
ATOM 608 C CA . GLU A 1 82 ? 17.475 -4.514 -14.298 1.00 92.25 82 GLU A CA 1
ATOM 609 C C . GLU A 1 82 ? 16.312 -5.516 -14.375 1.00 92.25 82 GLU A C 1
ATOM 611 O O . GLU A 1 82 ? 15.208 -5.174 -14.805 1.00 92.25 82 GLU A O 1
ATOM 616 N N . LYS A 1 83 ? 16.513 -6.743 -13.869 1.00 92.00 83 LYS A N 1
ATOM 617 C CA . LYS A 1 83 ? 15.468 -7.777 -13.808 1.00 92.00 83 LYS A CA 1
ATOM 618 C C . LYS A 1 83 ? 14.255 -7.327 -12.991 1.00 92.00 83 LYS A C 1
ATOM 620 O O . LYS A 1 83 ? 13.121 -7.575 -13.402 1.00 92.00 83 LYS A O 1
ATOM 625 N N . LYS A 1 84 ? 14.472 -6.672 -11.844 1.00 89.62 84 LYS A N 1
ATOM 626 C CA . LYS A 1 84 ? 13.382 -6.127 -11.016 1.00 89.62 84 LYS A CA 1
ATOM 627 C C . LYS A 1 84 ? 12.599 -5.058 -11.767 1.00 89.62 84 LYS A C 1
ATOM 629 O O . LYS A 1 84 ? 11.381 -5.162 -11.853 1.00 89.62 84 LYS A O 1
ATOM 634 N N . MET A 1 85 ? 13.279 -4.076 -12.352 1.00 91.38 85 MET A N 1
ATOM 635 C CA . MET A 1 85 ? 12.634 -2.989 -13.092 1.00 91.38 85 MET A CA 1
ATOM 636 C C . MET A 1 85 ? 11.864 -3.507 -14.311 1.00 91.38 85 MET A C 1
ATOM 638 O O . MET A 1 85 ? 10.727 -3.097 -14.516 1.00 91.38 85 MET A O 1
ATOM 642 N N . LYS A 1 86 ? 12.404 -4.486 -15.049 1.00 93.25 86 LYS A N 1
ATOM 643 C CA . LYS A 1 86 ? 11.676 -5.181 -16.127 1.00 93.25 86 LYS A CA 1
ATOM 644 C C . LYS A 1 86 ? 10.389 -5.848 -15.629 1.00 93.25 86 LYS A C 1
ATOM 646 O O . LYS A 1 86 ? 9.350 -5.700 -16.267 1.00 93.25 86 LYS A O 1
ATOM 651 N N . LYS A 1 87 ? 10.424 -6.524 -14.469 1.00 91.25 87 LYS A N 1
ATOM 652 C CA . LYS A 1 87 ? 9.211 -7.087 -13.840 1.00 91.25 87 LYS A CA 1
ATOM 653 C C . LYS A 1 87 ? 8.201 -5.983 -13.502 1.00 91.25 87 LYS A C 1
ATOM 655 O O . LYS A 1 87 ? 7.013 -6.170 -13.738 1.00 91.25 87 LYS A O 1
ATOM 660 N N . LEU A 1 88 ? 8.651 -4.834 -12.993 1.00 91.12 88 LEU A N 1
ATOM 661 C CA . LEU A 1 88 ? 7.762 -3.705 -12.686 1.00 91.12 88 LEU A CA 1
ATOM 662 C C . LEU A 1 88 ? 7.125 -3.101 -13.936 1.00 91.12 88 LEU A C 1
ATOM 664 O O . LEU A 1 88 ? 5.921 -2.874 -13.922 1.00 91.12 88 LEU A O 1
ATOM 668 N N . VAL A 1 89 ? 7.886 -2.905 -15.018 1.00 92.88 89 VAL A N 1
ATOM 669 C CA . VAL A 1 89 ? 7.335 -2.471 -16.315 1.00 92.88 89 VAL A CA 1
ATOM 670 C C . VAL A 1 89 ? 6.252 -3.440 -16.774 1.00 92.88 89 VAL A C 1
ATOM 672 O O . VAL A 1 89 ? 5.160 -3.007 -17.126 1.00 92.88 89 VAL A O 1
ATOM 675 N N . GLN A 1 90 ? 6.513 -4.748 -16.712 1.00 92.50 90 GLN A N 1
ATOM 676 C CA . GLN A 1 90 ? 5.539 -5.762 -17.111 1.00 92.50 90 GLN A CA 1
ATOM 677 C C . GLN A 1 90 ? 4.252 -5.694 -16.276 1.00 92.50 90 GLN A C 1
ATOM 679 O O . GLN A 1 90 ? 3.163 -5.744 -16.838 1.00 92.50 90 GLN A O 1
ATOM 684 N N . MET A 1 91 ? 4.362 -5.567 -14.950 1.00 90.69 91 MET A N 1
ATOM 685 C CA . MET A 1 91 ? 3.193 -5.453 -14.067 1.00 90.69 91 MET A CA 1
ATOM 686 C C . MET A 1 91 ? 2.410 -4.165 -14.335 1.00 90.69 91 MET A C 1
ATOM 688 O O . MET A 1 91 ? 1.185 -4.198 -14.397 1.00 90.69 91 MET A O 1
ATOM 692 N N . LEU A 1 92 ? 3.114 -3.049 -14.537 1.00 91.81 92 LEU A N 1
ATOM 693 C CA . LEU A 1 92 ? 2.509 -1.752 -14.831 1.00 91.81 92 LEU A CA 1
ATOM 694 C C . LEU A 1 92 ? 1.943 -1.656 -16.243 1.00 91.81 92 LEU A C 1
ATOM 696 O O . LEU A 1 92 ? 1.081 -0.823 -16.454 1.00 91.81 92 LEU A O 1
ATOM 700 N N . SER A 1 93 ? 2.355 -2.520 -17.174 1.00 92.56 93 SER A N 1
ATOM 701 C CA . SER A 1 93 ? 1.772 -2.612 -18.523 1.00 92.56 93 SER A CA 1
ATOM 702 C C . SER A 1 93 ? 0.357 -3.208 -18.525 1.00 92.56 93 SER A C 1
ATOM 704 O O . SER A 1 93 ? -0.266 -3.320 -19.575 1.00 92.56 93 SER A O 1
ATOM 706 N N . ASN A 1 94 ? -0.159 -3.629 -17.367 1.00 92.06 94 ASN A N 1
ATOM 707 C CA . ASN A 1 94 ? -1.552 -4.023 -17.231 1.00 92.06 94 ASN A CA 1
ATOM 708 C C . ASN A 1 94 ? -2.446 -2.771 -17.225 1.00 92.06 94 ASN A C 1
ATOM 710 O O . ASN A 1 94 ? -2.451 -2.018 -16.252 1.00 92.06 94 ASN A O 1
ATOM 714 N N . GLU A 1 95 ? -3.220 -2.579 -18.294 1.00 92.44 95 GLU A N 1
ATOM 715 C CA . GLU A 1 95 ? -4.107 -1.417 -18.454 1.00 92.44 95 GLU A CA 1
ATOM 716 C C . GLU A 1 95 ? -5.125 -1.291 -17.317 1.00 92.44 95 GLU A C 1
ATOM 718 O O . GLU A 1 95 ? -5.335 -0.202 -16.796 1.00 92.44 95 GLU A O 1
ATOM 723 N N . ARG A 1 96 ? -5.679 -2.409 -16.833 1.00 91.69 96 ARG A N 1
ATOM 724 C CA . ARG A 1 96 ? -6.653 -2.385 -15.737 1.00 91.69 96 ARG A CA 1
ATOM 725 C C . ARG A 1 96 ? -6.030 -1.912 -14.420 1.00 91.69 96 ARG A C 1
ATOM 727 O O . ARG A 1 96 ? -6.669 -1.193 -13.656 1.00 91.69 96 ARG A O 1
ATOM 734 N N . LEU A 1 97 ? -4.778 -2.287 -14.152 1.00 91.94 97 LEU A N 1
ATOM 735 C CA . LEU A 1 97 ? -4.033 -1.755 -13.008 1.00 91.94 97 LEU A CA 1
ATOM 736 C C . LEU A 1 97 ? -3.756 -0.255 -13.180 1.00 91.94 97 LEU A C 1
ATOM 738 O O . LEU A 1 97 ? -3.910 0.503 -12.226 1.00 91.94 97 LEU A O 1
ATOM 742 N N . ALA A 1 98 ? -3.362 0.180 -14.378 1.00 92.19 98 ALA A N 1
ATOM 743 C CA . ALA A 1 98 ? -3.096 1.588 -14.663 1.00 92.19 98 ALA A CA 1
ATOM 744 C C . ALA A 1 98 ? -4.352 2.464 -14.534 1.00 92.19 98 ALA A C 1
ATOM 746 O O . ALA A 1 98 ? -4.272 3.559 -13.975 1.00 92.19 98 ALA A O 1
ATOM 747 N N . GLU A 1 99 ? -5.510 1.970 -14.974 1.00 92.06 99 GLU A N 1
ATOM 748 C CA . GLU A 1 99 ? -6.814 2.611 -14.770 1.00 92.06 99 GLU A CA 1
ATOM 749 C C . GLU A 1 99 ? -7.110 2.806 -13.281 1.00 92.06 99 GLU A C 1
ATOM 751 O O . GLU A 1 99 ? -7.408 3.924 -12.871 1.00 92.06 99 GLU A O 1
ATOM 756 N N . MET A 1 100 ? -6.954 1.759 -12.461 1.00 92.62 100 MET A N 1
ATOM 757 C CA . MET A 1 100 ? -7.190 1.839 -11.013 1.00 92.62 100 MET A CA 1
ATOM 758 C C . MET A 1 100 ? -6.213 2.780 -10.297 1.00 92.62 100 MET A C 1
ATOM 760 O O . MET A 1 100 ? -6.596 3.498 -9.376 1.00 92.62 100 MET A O 1
ATOM 764 N N . LEU A 1 101 ? -4.939 2.796 -10.702 1.00 93.44 101 LEU A N 1
ATOM 765 C CA . LEU A 1 101 ? -3.959 3.739 -10.154 1.00 93.44 101 LEU A CA 1
ATOM 766 C C . LEU A 1 101 ? -4.308 5.184 -10.540 1.00 93.44 101 LEU A C 1
ATOM 768 O O . LEU A 1 101 ? -4.210 6.084 -9.702 1.00 93.44 101 LEU A O 1
ATOM 772 N N . THR A 1 102 ? -4.763 5.394 -11.779 1.00 92.94 102 THR A N 1
ATOM 773 C CA . THR A 1 102 ? -5.220 6.705 -12.261 1.00 92.94 102 THR A CA 1
ATOM 774 C C . THR A 1 102 ? -6.468 7.153 -11.506 1.00 92.94 102 THR A C 1
ATOM 776 O O . THR A 1 102 ? -6.509 8.288 -11.036 1.00 92.94 102 THR A O 1
ATOM 779 N N . SER A 1 103 ? -7.463 6.276 -11.327 1.00 90.88 103 SER A N 1
ATOM 780 C CA . SER A 1 103 ? -8.704 6.604 -10.611 1.00 90.88 103 SER A CA 1
ATOM 781 C C . SER A 1 103 ? -8.463 6.866 -9.123 1.00 90.88 103 SER A C 1
ATOM 783 O O . SER A 1 103 ? -9.094 7.744 -8.535 1.00 90.88 103 SER A O 1
ATOM 785 N N . ALA A 1 104 ? -7.470 6.200 -8.529 1.00 91.50 104 ALA A N 1
ATOM 786 C CA . ALA A 1 104 ? -6.981 6.496 -7.186 1.00 91.50 104 ALA A CA 1
ATOM 787 C C . ALA A 1 104 ? -6.117 7.775 -7.103 1.00 91.50 104 ALA A C 1
ATOM 789 O O . ALA A 1 104 ? -5.625 8.097 -6.023 1.00 91.50 104 ALA A O 1
ATOM 790 N N . ASN A 1 105 ? -5.928 8.528 -8.194 1.00 91.94 105 ASN A N 1
ATOM 791 C CA . ASN A 1 105 ? -5.095 9.738 -8.272 1.00 91.94 105 ASN A CA 1
ATOM 792 C C . ASN A 1 105 ? -3.625 9.515 -7.862 1.00 91.94 105 ASN A C 1
ATOM 794 O O . ASN A 1 105 ? -3.003 10.372 -7.226 1.00 91.94 105 ASN A O 1
ATOM 798 N N . VAL A 1 106 ? -3.051 8.354 -8.187 1.00 90.44 106 VAL A N 1
ATOM 799 C CA . VAL A 1 106 ? -1.640 8.060 -7.901 1.00 90.44 106 VAL A CA 1
ATOM 800 C C . VAL A 1 106 ? -0.748 8.784 -8.913 1.00 90.44 106 VAL A C 1
ATOM 802 O O . VAL A 1 106 ? -0.785 8.491 -10.104 1.00 90.44 106 VAL A O 1
ATOM 805 N N . ASP A 1 107 ? 0.104 9.700 -8.457 1.00 89.06 107 ASP A N 1
ATOM 806 C CA . ASP A 1 107 ? 1.051 10.424 -9.318 1.00 89.06 107 ASP A CA 1
ATOM 807 C C . ASP A 1 107 ? 2.093 9.468 -9.926 1.00 89.06 107 ASP A C 1
ATOM 809 O O . ASP A 1 107 ? 2.974 8.968 -9.224 1.00 89.06 107 ASP A O 1
ATOM 813 N N . ALA A 1 108 ? 2.027 9.242 -11.242 1.00 87.31 108 ALA A N 1
ATOM 814 C CA . ALA A 1 108 ? 2.903 8.316 -11.959 1.00 87.31 108 ALA A CA 1
ATOM 815 C C . ALA A 1 108 ? 4.397 8.695 -11.920 1.00 87.31 108 ALA A C 1
ATOM 817 O O . ALA A 1 108 ? 5.264 7.817 -11.979 1.00 87.31 108 ALA A O 1
ATOM 818 N N . GLU A 1 109 ? 4.746 9.978 -11.836 1.00 85.50 109 GLU A N 1
ATOM 819 C CA . GLU A 1 109 ? 6.142 10.424 -11.785 1.00 85.50 109 GLU A CA 1
ATOM 820 C C . GLU A 1 109 ? 6.717 10.239 -10.378 1.00 85.50 109 GLU A C 1
ATOM 822 O O . GLU A 1 109 ? 7.842 9.767 -10.193 1.00 85.50 109 GLU A O 1
ATOM 827 N N . ARG A 1 110 ? 5.947 10.598 -9.348 1.00 83.50 110 ARG A N 1
ATOM 828 C CA . ARG A 1 110 ? 6.330 10.380 -7.948 1.00 83.50 110 ARG A CA 1
ATOM 829 C C . ARG A 1 110 ? 6.388 8.895 -7.612 1.00 83.50 110 ARG A C 1
ATOM 831 O O . ARG A 1 110 ? 7.338 8.455 -6.968 1.00 83.50 110 ARG A O 1
ATOM 838 N N . PHE A 1 111 ? 5.425 8.129 -8.104 1.00 82.62 111 PHE A N 1
ATOM 839 C CA . PHE A 1 111 ? 5.307 6.690 -7.900 1.00 82.62 111 PHE A CA 1
ATOM 840 C C . PHE A 1 111 ? 6.520 5.902 -8.407 1.00 82.62 111 PHE A C 1
ATOM 842 O O . PHE A 1 111 ? 6.992 4.983 -7.740 1.00 82.62 111 PHE A O 1
ATOM 849 N N . THR A 1 112 ? 7.064 6.274 -9.568 1.00 82.94 112 THR A N 1
ATOM 850 C CA . THR A 1 112 ? 8.162 5.543 -10.227 1.00 82.94 112 THR A CA 1
ATOM 851 C C . THR A 1 112 ? 9.565 6.005 -9.811 1.00 82.94 112 THR A C 1
ATOM 853 O O . THR A 1 112 ? 10.554 5.374 -10.184 1.00 82.94 112 THR A O 1
ATOM 856 N N . ARG A 1 113 ? 9.688 7.076 -9.011 1.00 80.06 113 ARG A N 1
ATOM 857 C CA . ARG A 1 113 ? 10.984 7.648 -8.590 1.00 80.06 113 ARG A CA 1
ATOM 858 C C . ARG A 1 113 ? 11.790 6.750 -7.649 1.00 80.06 113 ARG A C 1
ATOM 860 O O . ARG A 1 113 ? 13.011 6.695 -7.766 1.00 80.06 113 ARG A O 1
ATOM 867 N N . ALA A 1 114 ? 11.136 6.057 -6.720 1.00 74.62 114 ALA A N 1
ATOM 868 C CA . ALA A 1 114 ? 11.808 5.242 -5.709 1.00 74.62 114 ALA A CA 1
ATOM 869 C C . ALA A 1 114 ? 11.602 3.750 -5.992 1.00 74.62 114 ALA A C 1
ATOM 871 O O . ALA A 1 114 ? 10.615 3.175 -5.547 1.00 74.62 114 ALA A O 1
ATOM 872 N N . ILE A 1 115 ? 12.543 3.109 -6.697 1.00 70.69 115 ILE A N 1
ATOM 873 C CA . ILE A 1 115 ? 12.401 1.727 -7.205 1.00 70.69 115 ILE A CA 1
ATOM 874 C C . ILE A 1 115 ? 11.972 0.732 -6.113 1.00 70.69 115 ILE A C 1
ATOM 876 O O . ILE A 1 115 ? 11.060 -0.057 -6.333 1.00 70.69 115 ILE A O 1
ATOM 880 N N . TYR A 1 116 ? 12.591 0.772 -4.928 1.00 69.50 116 TYR A N 1
ATOM 881 C CA . TYR A 1 116 ? 12.293 -0.184 -3.852 1.00 69.50 116 TYR A CA 1
ATOM 882 C C . TYR A 1 116 ? 10.918 0.022 -3.210 1.00 69.50 116 TYR A C 1
ATOM 884 O O . TYR A 1 116 ? 10.228 -0.952 -2.907 1.00 69.50 116 TYR A O 1
ATOM 892 N N . ALA A 1 117 ? 10.518 1.278 -3.005 1.00 74.56 117 ALA A N 1
ATOM 893 C CA . ALA A 1 117 ? 9.177 1.592 -2.525 1.00 74.56 117 ALA A CA 1
ATOM 894 C C . ALA A 1 117 ? 8.145 1.221 -3.600 1.00 74.56 117 ALA A C 1
ATOM 896 O O . ALA A 1 117 ? 7.182 0.513 -3.317 1.00 74.56 117 ALA A O 1
ATOM 897 N N . CYS A 1 118 ? 8.426 1.587 -4.852 1.00 83.44 118 CYS A N 1
ATOM 898 C CA . CYS A 1 118 ? 7.614 1.267 -6.017 1.00 83.44 118 CYS A CA 1
ATOM 899 C C . CYS A 1 118 ? 7.412 -0.246 -6.170 1.00 83.44 118 CYS A C 1
ATOM 901 O O . CYS A 1 118 ? 6.288 -0.679 -6.378 1.00 83.44 118 CYS A O 1
ATOM 903 N N . GLU A 1 119 ? 8.443 -1.077 -5.975 1.00 87.56 119 GLU A N 1
ATOM 904 C CA . GLU A 1 119 ? 8.305 -2.534 -6.082 1.00 87.56 119 GLU A CA 1
ATOM 905 C C . GLU A 1 119 ? 7.252 -3.092 -5.120 1.00 87.56 119 GLU A C 1
ATOM 907 O O . GLU A 1 119 ? 6.382 -3.862 -5.532 1.00 87.56 119 GLU A O 1
ATOM 912 N N . LYS A 1 120 ? 7.321 -2.707 -3.840 1.00 87.06 120 LYS A N 1
ATOM 913 C CA . LYS A 1 120 ? 6.360 -3.170 -2.830 1.00 87.06 120 LYS A CA 1
ATOM 914 C C . LYS A 1 120 ? 4.951 -2.682 -3.146 1.00 87.06 120 LYS A C 1
ATOM 916 O O . LYS A 1 120 ? 4.004 -3.459 -3.052 1.00 87.06 120 LYS A O 1
ATOM 921 N N . VAL A 1 121 ? 4.835 -1.421 -3.551 1.00 90.06 121 VAL A N 1
ATOM 922 C CA . VAL A 1 121 ? 3.558 -0.792 -3.883 1.00 90.06 121 VAL A CA 1
ATOM 923 C C . VAL A 1 121 ? 2.916 -1.449 -5.107 1.00 90.06 121 VAL A C 1
ATOM 925 O O . VAL A 1 121 ? 1.760 -1.851 -5.035 1.00 90.06 121 VAL A O 1
ATOM 928 N N . VAL A 1 122 ? 3.663 -1.631 -6.200 1.00 91.56 122 VAL A N 1
ATOM 929 C CA . VAL A 1 122 ? 3.185 -2.274 -7.438 1.00 91.56 122 VAL A CA 1
ATOM 930 C C . VAL A 1 122 ? 2.764 -3.714 -7.171 1.00 91.56 122 VAL A C 1
ATOM 932 O O . VAL A 1 122 ? 1.702 -4.133 -7.623 1.00 91.56 122 VAL A O 1
ATOM 935 N N . LYS A 1 123 ? 3.560 -4.479 -6.410 1.00 91.00 123 LYS A N 1
ATOM 936 C CA . LYS A 1 123 ? 3.209 -5.859 -6.045 1.00 91.00 123 LYS A CA 1
ATOM 937 C C . LYS A 1 123 ? 1.907 -5.934 -5.265 1.00 91.00 123 LYS A C 1
ATOM 939 O O . LYS A 1 123 ? 1.086 -6.797 -5.568 1.00 91.00 123 LYS A O 1
ATOM 944 N N . PHE A 1 124 ? 1.708 -5.031 -4.308 1.00 92.19 124 PHE A N 1
ATOM 945 C CA . PHE A 1 124 ? 0.472 -4.973 -3.538 1.00 92.19 124 PHE A CA 1
ATOM 946 C C . PHE A 1 124 ? -0.717 -4.528 -4.399 1.00 92.19 124 PHE A C 1
ATOM 948 O O . PHE A 1 124 ? -1.718 -5.231 -4.449 1.00 92.19 124 PHE A O 1
ATOM 955 N N . ALA A 1 125 ? -0.586 -3.440 -5.161 1.00 92.56 125 ALA A N 1
ATOM 956 C CA . ALA A 1 125 ? -1.650 -2.947 -6.037 1.00 92.56 125 ALA A CA 1
ATOM 957 C C . ALA A 1 125 ? -2.042 -3.965 -7.121 1.00 92.56 125 ALA A C 1
ATOM 959 O O . ALA A 1 125 ? -3.218 -4.116 -7.428 1.00 92.56 125 ALA A O 1
ATOM 960 N N . SER A 1 126 ? -1.085 -4.735 -7.652 1.00 93.25 126 SER A N 1
ATOM 961 C CA . SER A 1 126 ? -1.370 -5.775 -8.652 1.00 93.25 126 SER A CA 1
ATOM 962 C C . SER A 1 126 ? -2.287 -6.893 -8.145 1.00 93.25 126 SER A C 1
ATOM 964 O O . SER A 1 126 ? -2.944 -7.546 -8.957 1.00 93.25 126 SER A O 1
ATOM 966 N N . GLN A 1 127 ? -2.384 -7.078 -6.820 1.00 92.56 127 GLN A N 1
ATOM 967 C CA . GLN A 1 127 ? -3.312 -8.042 -6.223 1.00 92.56 127 GLN A CA 1
ATOM 968 C C . GLN A 1 127 ? -4.774 -7.683 -6.515 1.00 92.56 127 GLN A C 1
ATOM 970 O O . GLN A 1 127 ? -5.600 -8.585 -6.581 1.00 92.56 127 GLN A O 1
ATOM 975 N N . ALA A 1 128 ? -5.078 -6.400 -6.760 1.00 91.12 128 ALA A N 1
ATOM 976 C CA . ALA A 1 128 ? -6.410 -5.919 -7.131 1.00 91.12 128 ALA A CA 1
ATOM 977 C C . ALA A 1 128 ? -6.906 -6.489 -8.470 1.00 91.12 128 ALA A C 1
ATOM 979 O O . ALA A 1 128 ? -8.104 -6.581 -8.705 1.00 91.12 128 ALA A O 1
ATOM 980 N N . VAL A 1 129 ? -5.982 -6.857 -9.365 1.00 91.38 129 VAL A N 1
ATOM 981 C CA . VAL A 1 129 ? -6.313 -7.463 -10.663 1.00 91.38 129 VAL A CA 1
ATOM 982 C C . VAL A 1 129 ? -6.275 -8.983 -10.573 1.00 91.38 129 VAL A C 1
ATOM 984 O O . VAL A 1 129 ? -7.156 -9.666 -11.089 1.00 91.38 129 VAL A O 1
ATOM 987 N N . ALA A 1 130 ? -5.233 -9.522 -9.943 1.00 85.62 130 ALA A N 1
ATOM 988 C CA . ALA A 1 130 ? -5.063 -10.954 -9.778 1.00 85.62 130 ALA A CA 1
ATOM 989 C C . ALA A 1 130 ? -4.431 -11.243 -8.420 1.00 85.62 130 ALA A C 1
ATOM 991 O O . ALA A 1 130 ? -3.241 -10.989 -8.214 1.00 85.62 130 ALA A O 1
ATOM 992 N N . LEU A 1 131 ? -5.219 -11.825 -7.512 1.00 84.94 131 LEU A N 1
ATOM 993 C CA . LEU A 1 131 ? -4.694 -12.289 -6.237 1.00 84.94 131 LEU A CA 1
ATOM 994 C C . LEU A 1 131 ? -3.657 -13.396 -6.478 1.00 84.94 131 LEU A C 1
ATOM 996 O O . LEU A 1 131 ? -3.980 -14.517 -6.871 1.00 84.94 131 LEU A O 1
ATOM 1000 N N . ASN A 1 132 ? -2.404 -13.093 -6.168 1.00 82.50 132 ASN A N 1
ATOM 1001 C CA . ASN A 1 132 ? -1.288 -14.019 -6.128 1.00 82.50 132 ASN A CA 1
ATOM 1002 C C . ASN A 1 132 ? -0.657 -13.995 -4.732 1.00 82.50 132 ASN A C 1
ATOM 1004 O O . ASN A 1 132 ? 0.250 -13.211 -4.444 1.00 82.50 132 ASN A O 1
ATOM 1008 N N . ALA A 1 133 ? -1.092 -14.934 -3.890 1.00 81.81 133 ALA A N 1
ATOM 1009 C CA . ALA A 1 133 ? -0.628 -15.064 -2.510 1.00 81.81 133 ALA A CA 1
ATOM 1010 C C . ALA A 1 133 ? 0.902 -15.206 -2.369 1.00 81.81 133 ALA A C 1
ATOM 1012 O O . ALA A 1 133 ? 1.443 -14.876 -1.320 1.00 81.81 133 ALA A O 1
ATOM 1013 N N . LYS A 1 134 ? 1.625 -15.646 -3.413 1.00 81.88 134 LYS A N 1
ATOM 1014 C CA . LYS A 1 134 ? 3.095 -15.771 -3.376 1.00 81.88 134 LYS A CA 1
ATOM 1015 C C . LYS A 1 134 ? 3.815 -14.423 -3.337 1.00 81.88 134 LYS A C 1
ATOM 1017 O O . LYS A 1 134 ? 4.931 -14.351 -2.836 1.00 81.88 134 LYS A O 1
ATOM 1022 N N . ASP A 1 135 ? 3.208 -13.381 -3.901 1.00 75.94 135 ASP A N 1
ATOM 1023 C CA . ASP A 1 135 ? 3.758 -12.021 -3.926 1.00 75.94 135 ASP A CA 1
ATOM 1024 C C . ASP A 1 135 ? 3.112 -11.126 -2.841 1.00 75.94 135 ASP A C 1
ATOM 1026 O O . ASP A 1 135 ? 3.406 -9.928 -2.779 1.00 75.94 135 ASP A O 1
ATOM 1030 N N . LEU A 1 136 ? 2.252 -11.685 -1.975 1.00 85.38 136 LEU A N 1
ATOM 1031 C CA . LEU A 1 136 ? 1.563 -10.931 -0.931 1.00 85.38 136 LEU A CA 1
ATOM 1032 C C . LEU A 1 136 ? 2.540 -10.492 0.164 1.00 85.38 136 LEU A C 1
ATOM 1034 O O . LEU A 1 136 ? 3.199 -11.300 0.815 1.00 85.38 136 LEU A O 1
ATOM 1038 N N . ASN A 1 137 ? 2.588 -9.185 0.413 1.00 88.62 137 ASN A N 1
ATOM 1039 C CA . ASN A 1 137 ? 3.263 -8.640 1.581 1.00 88.62 137 ASN A CA 1
ATOM 1040 C C . ASN A 1 137 ? 2.307 -8.670 2.779 1.00 88.62 137 ASN A C 1
ATOM 1042 O O . ASN A 1 137 ? 1.412 -7.831 2.880 1.00 88.62 137 ASN A O 1
ATOM 1046 N N . GLU A 1 138 ? 2.518 -9.616 3.694 1.00 91.88 138 GLU A N 1
ATOM 1047 C CA . GLU A 1 138 ? 1.641 -9.821 4.852 1.00 91.88 138 GLU A CA 1
ATOM 1048 C C . GLU A 1 138 ? 1.537 -8.602 5.781 1.00 91.88 138 GLU A C 1
ATOM 1050 O O . GLU A 1 138 ? 0.477 -8.379 6.356 1.00 91.88 138 GLU A O 1
ATOM 1055 N N . ASN A 1 139 ? 2.591 -7.786 5.910 1.00 94.31 139 ASN A N 1
ATOM 1056 C CA . ASN A 1 139 ? 2.532 -6.560 6.716 1.00 94.31 139 ASN A CA 1
ATOM 1057 C C . ASN A 1 139 ? 1.618 -5.519 6.072 1.00 94.31 139 ASN A C 1
ATOM 1059 O O . ASN A 1 139 ? 0.759 -4.944 6.734 1.00 94.31 139 ASN A O 1
ATOM 1063 N N . THR A 1 140 ? 1.780 -5.295 4.766 1.00 95.25 140 THR A N 1
ATOM 1064 C CA . THR A 1 140 ? 0.930 -4.357 4.021 1.00 95.25 140 THR A CA 1
ATOM 1065 C C . THR A 1 140 ? -0.519 -4.831 4.001 1.00 95.25 140 THR A C 1
ATOM 1067 O O . THR A 1 140 ? -1.419 -4.024 4.201 1.00 95.25 140 THR A O 1
ATOM 1070 N N . TYR A 1 141 ? -0.743 -6.139 3.860 1.00 96.00 141 TYR A N 1
ATOM 1071 C CA . TYR A 1 141 ? -2.068 -6.741 3.972 1.00 96.00 141 TYR A CA 1
ATOM 1072 C C . TYR A 1 141 ? -2.691 -6.563 5.365 1.00 96.00 141 TYR A C 1
ATOM 1074 O O . TYR A 1 141 ? -3.848 -6.166 5.461 1.00 96.00 141 TYR A O 1
ATOM 1082 N N . ALA A 1 142 ? -1.941 -6.810 6.443 1.00 96.69 142 ALA A N 1
ATOM 1083 C CA . ALA A 1 142 ? -2.453 -6.670 7.807 1.00 96.69 142 ALA A CA 1
ATOM 1084 C C . ALA A 1 142 ? -2.880 -5.231 8.128 1.00 96.69 142 ALA A C 1
ATOM 1086 O O . ALA A 1 142 ? -3.956 -5.001 8.691 1.00 96.69 142 ALA A O 1
ATOM 1087 N N . ILE A 1 143 ? -2.072 -4.264 7.693 1.00 97.31 143 ILE A N 1
ATOM 1088 C CA . ILE A 1 143 ? -2.370 -2.839 7.845 1.00 97.31 143 ILE A CA 1
ATOM 1089 C C . ILE A 1 143 ? -3.562 -2.447 6.969 1.00 97.31 143 ILE A C 1
ATOM 1091 O O . ILE A 1 143 ? -4.450 -1.747 7.446 1.00 97.31 143 ILE A O 1
ATOM 1095 N N . PHE A 1 144 ? -3.628 -2.928 5.723 1.00 98.06 144 PHE A N 1
ATOM 1096 C CA . PHE A 1 144 ? -4.772 -2.696 4.837 1.00 98.06 144 PHE A CA 1
ATOM 1097 C C . PHE A 1 144 ? -6.072 -3.220 5.451 1.00 98.06 144 PHE A C 1
ATOM 1099 O O . PHE A 1 144 ? -7.043 -2.481 5.556 1.00 98.06 144 PHE A O 1
ATOM 1106 N N . ARG A 1 145 ? -6.082 -4.461 5.947 1.00 97.75 145 ARG A N 1
ATOM 1107 C CA . ARG A 1 145 ? -7.259 -5.048 6.596 1.00 97.75 145 ARG A CA 1
ATOM 1108 C C . ARG A 1 145 ? -7.680 -4.270 7.842 1.00 97.75 145 ARG A C 1
ATOM 1110 O O . ARG A 1 145 ? -8.867 -4.040 8.040 1.00 97.75 145 ARG A O 1
ATOM 1117 N N . THR A 1 146 ? -6.717 -3.831 8.650 1.00 98.12 146 THR A N 1
ATOM 1118 C CA . THR A 1 146 ? -6.984 -2.976 9.817 1.00 98.12 146 THR A CA 1
ATOM 1119 C C . THR A 1 146 ? -7.564 -1.621 9.403 1.00 98.12 146 THR A C 1
ATOM 1121 O O . THR A 1 146 ? -8.495 -1.139 10.041 1.00 98.12 146 THR A O 1
ATOM 1124 N N . ALA A 1 147 ? -7.078 -1.029 8.308 1.00 98.06 147 ALA A N 1
ATOM 1125 C CA . ALA A 1 147 ? -7.630 0.202 7.750 1.00 98.06 147 ALA A CA 1
ATOM 1126 C C . ALA A 1 147 ? -9.086 0.017 7.295 1.00 98.06 147 ALA A C 1
ATOM 1128 O O . ALA A 1 147 ? -9.944 0.818 7.653 1.00 98.06 147 ALA A O 1
ATOM 1129 N N . ILE A 1 148 ? -9.388 -1.060 6.567 1.00 98.19 148 ILE A N 1
ATOM 1130 C CA . ILE A 1 148 ? -10.760 -1.353 6.130 1.00 98.19 148 ILE A CA 1
ATOM 1131 C C . ILE A 1 148 ? -11.678 -1.614 7.326 1.00 98.19 148 ILE A C 1
ATOM 1133 O O . ILE A 1 148 ? -12.777 -1.078 7.370 1.00 98.19 148 ILE A O 1
ATOM 1137 N N . ASN A 1 149 ? -11.233 -2.355 8.340 1.00 97.44 149 ASN A N 1
ATOM 1138 C CA . ASN A 1 149 ? -12.013 -2.522 9.566 1.00 97.44 149 ASN A CA 1
ATOM 1139 C C . ASN A 1 149 ? -12.300 -1.177 10.250 1.00 97.44 149 ASN A C 1
ATOM 1141 O O . ASN A 1 149 ? -13.448 -0.902 10.583 1.00 97.44 149 ASN A O 1
ATOM 1145 N N . ALA A 1 150 ? -11.287 -0.320 10.405 1.00 96.75 150 ALA A N 1
ATOM 1146 C CA . ALA A 1 150 ? -11.468 1.013 10.977 1.00 96.75 150 ALA A CA 1
ATOM 1147 C C . ALA A 1 150 ? -12.498 1.833 10.174 1.00 96.75 150 ALA A C 1
ATOM 1149 O O . ALA A 1 150 ? -13.410 2.410 10.756 1.00 96.75 150 ALA A O 1
ATOM 1150 N N . TYR A 1 151 ? -12.430 1.790 8.838 1.00 96.81 151 TYR A N 1
ATOM 1151 C CA . TYR A 1 151 ? -13.419 2.416 7.955 1.00 96.81 151 TYR A CA 1
ATOM 1152 C C . TYR A 1 151 ? -14.845 1.895 8.189 1.00 96.81 151 TYR A C 1
ATOM 1154 O O . TYR A 1 151 ? -15.786 2.685 8.280 1.00 96.81 151 TYR A O 1
ATOM 1162 N N . ARG A 1 152 ? -15.012 0.571 8.297 1.00 95.88 152 ARG A N 1
ATOM 1163 C CA . ARG A 1 152 ? -16.326 -0.067 8.474 1.00 95.88 152 ARG A CA 1
ATOM 1164 C C . ARG A 1 152 ? -16.991 0.313 9.788 1.00 95.88 152 ARG A C 1
ATOM 1166 O O . ARG A 1 152 ? -18.203 0.478 9.815 1.00 95.88 152 ARG A O 1
ATOM 1173 N N . HIS A 1 153 ? -16.203 0.441 10.849 1.00 94.81 153 HIS A N 1
ATOM 1174 C CA . HIS A 1 153 ? -16.679 0.777 12.190 1.00 94.81 153 HIS A CA 1
ATOM 1175 C C . HIS A 1 153 ? -16.686 2.289 12.474 1.00 94.81 153 HIS A C 1
ATOM 1177 O O . HIS A 1 153 ? -16.913 2.688 13.609 1.00 94.81 153 HIS A O 1
ATOM 1183 N N . ASP A 1 154 ? -16.417 3.126 11.467 1.00 93.06 154 ASP A N 1
ATOM 1184 C CA . ASP A 1 154 ? -16.298 4.586 11.605 1.00 93.06 154 ASP A CA 1
ATOM 1185 C C . ASP A 1 154 ? -15.252 5.035 12.649 1.00 93.06 154 ASP A C 1
ATOM 1187 O O . ASP A 1 154 ? -15.361 6.079 13.290 1.00 93.06 154 ASP A O 1
ATOM 1191 N N . VAL A 1 155 ? -14.189 4.242 12.800 1.00 94.50 155 VAL A N 1
ATOM 1192 C CA . VAL A 1 155 ? -13.073 4.494 13.715 1.00 94.50 155 VAL A CA 1
ATOM 1193 C C . VAL A 1 155 ? -11.906 5.123 12.957 1.00 94.50 155 VAL A C 1
ATOM 1195 O O . VAL A 1 155 ? -11.543 4.723 11.850 1.00 94.50 155 VAL A O 1
ATOM 1198 N N . VAL A 1 156 ? -11.257 6.104 13.582 1.00 95.44 156 VAL A N 1
ATOM 1199 C CA . VAL A 1 156 ? -10.048 6.728 13.034 1.00 95.44 156 VAL A CA 1
ATOM 1200 C C . VAL A 1 156 ? -8.881 5.745 13.082 1.00 95.44 156 VAL A C 1
ATOM 1202 O O . VAL A 1 156 ? -8.505 5.274 14.153 1.00 95.44 156 VAL A O 1
ATOM 1205 N N . LEU A 1 157 ? -8.247 5.485 11.936 1.00 98.00 157 LEU A N 1
ATOM 1206 C CA . LEU A 1 157 ? -7.044 4.657 11.886 1.00 98.00 157 LEU A CA 1
ATOM 1207 C C . LEU A 1 157 ? -5.863 5.409 12.511 1.00 98.00 157 LEU A C 1
ATOM 1209 O O . LEU A 1 157 ? -5.502 6.495 12.058 1.00 98.00 157 LEU A O 1
ATOM 1213 N N . THR A 1 158 ? -5.210 4.822 13.511 1.00 97.56 158 THR A N 1
ATOM 1214 C CA . THR A 1 158 ? -4.046 5.427 14.181 1.00 97.56 158 THR A CA 1
ATOM 1215 C C . THR A 1 158 ? -2.760 4.647 13.921 1.00 97.56 158 THR A C 1
ATOM 1217 O O . THR A 1 158 ? -2.784 3.460 13.597 1.00 97.56 158 THR A O 1
ATOM 1220 N N . GLN A 1 159 ? -1.607 5.293 14.112 1.00 96.88 159 GLN A N 1
ATOM 1221 C CA . GLN A 1 159 ? -0.299 4.632 14.053 1.00 96.88 159 GLN A CA 1
ATOM 1222 C C . GLN A 1 159 ? -0.205 3.451 15.032 1.00 96.88 159 GLN A C 1
ATOM 1224 O O . GLN A 1 159 ? 0.364 2.424 14.676 1.00 96.88 159 GLN A O 1
ATOM 1229 N N . ALA A 1 160 ? -0.812 3.557 16.219 1.00 96.31 160 ALA A N 1
ATOM 1230 C CA . ALA A 1 160 ? -0.838 2.469 17.195 1.00 96.31 160 ALA A CA 1
ATOM 1231 C C . ALA A 1 160 ? -1.589 1.237 16.659 1.00 96.31 160 ALA A C 1
ATOM 1233 O O . ALA A 1 160 ? -1.103 0.117 16.787 1.00 96.31 160 ALA A O 1
ATOM 1234 N N . MET A 1 161 ? -2.723 1.434 15.974 1.00 97.94 161 MET A N 1
ATOM 1235 C CA . MET A 1 161 ? -3.449 0.344 15.304 1.00 97.94 161 MET A CA 1
ATOM 1236 C C . MET A 1 161 ? -2.621 -0.287 14.178 1.00 97.94 161 MET A C 1
ATOM 1238 O O . MET A 1 161 ? -2.615 -1.507 14.025 1.00 97.94 161 MET A O 1
ATOM 1242 N N . ILE A 1 162 ? -1.897 0.529 13.403 1.00 97.50 162 ILE A N 1
ATOM 1243 C CA . ILE A 1 162 ? -0.997 0.055 12.340 1.00 97.50 162 ILE A CA 1
ATOM 1244 C C . ILE A 1 162 ? 0.111 -0.826 12.933 1.00 97.50 162 ILE A C 1
ATOM 1246 O O . ILE A 1 162 ? 0.360 -1.920 12.428 1.00 97.50 162 ILE A O 1
ATOM 1250 N N . GLU A 1 163 ? 0.765 -0.385 14.003 1.00 96.88 163 GLU A N 1
ATOM 1251 C CA . GLU A 1 163 ? 1.849 -1.131 14.652 1.00 96.88 163 GLU A CA 1
ATOM 1252 C C . GLU A 1 163 ? 1.346 -2.415 15.326 1.00 96.88 163 GLU A C 1
ATOM 1254 O O . GLU A 1 163 ? 1.944 -3.477 15.139 1.00 96.88 163 GLU A O 1
ATOM 1259 N N . ALA A 1 164 ? 0.200 -2.356 16.011 1.00 96.50 164 ALA A N 1
ATOM 1260 C CA . ALA A 1 164 ? -0.453 -3.526 16.599 1.00 96.50 164 ALA A CA 1
ATOM 1261 C C . ALA A 1 164 ? -0.957 -4.535 15.554 1.00 96.50 164 ALA A C 1
ATOM 1263 O O . ALA A 1 164 ? -1.069 -5.725 15.839 1.00 96.50 164 ALA A O 1
ATOM 1264 N N . SER A 1 165 ? -1.213 -4.104 14.315 1.00 97.25 165 SER A N 1
ATOM 1265 C CA . SER A 1 165 ? -1.616 -5.034 13.254 1.00 97.25 165 SER A CA 1
ATOM 1266 C C . SER A 1 165 ? -0.481 -5.961 12.799 1.00 97.25 165 SER A C 1
ATOM 1268 O O . SER A 1 165 ? -0.728 -7.083 12.354 1.00 97.25 165 SER A O 1
ATOM 1270 N N . ILE A 1 166 ? 0.781 -5.533 12.923 1.00 95.56 166 ILE A N 1
ATOM 1271 C CA . ILE A 1 166 ? 1.936 -6.290 12.411 1.00 95.56 166 ILE A CA 1
ATOM 1272 C C . ILE A 1 166 ? 2.678 -7.100 13.481 1.00 95.56 166 ILE A C 1
ATOM 1274 O O . ILE A 1 166 ? 3.458 -7.983 13.119 1.00 95.56 166 ILE A O 1
ATOM 1278 N N . SER A 1 167 ? 2.415 -6.850 14.767 1.00 93.44 167 SER A N 1
ATOM 1279 C CA . SER A 1 167 ? 3.028 -7.561 15.894 1.00 93.44 167 SER A CA 1
ATOM 1280 C C . SER A 1 167 ? 2.014 -7.821 17.004 1.00 93.44 167 SER A C 1
ATOM 1282 O O . SER A 1 167 ? 1.316 -6.905 17.429 1.00 93.44 167 SER A O 1
ATOM 1284 N N . ARG A 1 168 ? 1.984 -9.051 17.531 1.00 90.31 168 ARG A N 1
ATOM 1285 C CA . ARG A 1 168 ? 1.074 -9.437 18.627 1.00 90.31 168 ARG A CA 1
ATOM 1286 C C . ARG A 1 168 ? 1.452 -8.859 19.994 1.00 90.31 168 ARG A C 1
ATOM 1288 O O . ARG A 1 168 ? 0.643 -8.919 20.911 1.00 90.31 168 ARG A O 1
ATOM 1295 N N . ASP A 1 169 ? 2.677 -8.356 20.135 1.00 89.06 169 ASP A N 1
ATOM 1296 C CA . ASP A 1 169 ? 3.194 -7.834 21.410 1.00 89.06 169 ASP A CA 1
ATOM 1297 C C . ASP A 1 169 ? 2.731 -6.401 21.695 1.00 89.06 169 ASP A C 1
ATOM 1299 O O . ASP A 1 169 ? 2.930 -5.883 22.792 1.00 89.06 169 ASP A O 1
ATOM 1303 N N . LEU A 1 170 ? 2.106 -5.753 20.712 1.00 92.38 170 LEU A N 1
ATOM 1304 C CA . LEU A 1 170 ? 1.525 -4.432 20.868 1.00 92.38 170 LEU A CA 1
ATOM 1305 C C . LEU A 1 170 ? 0.018 -4.553 21.049 1.00 92.38 170 LEU A C 1
ATOM 1307 O O . LEU A 1 170 ? -0.668 -5.265 20.317 1.00 92.38 170 LEU A O 1
ATOM 1311 N N . THR A 1 171 ? -0.492 -3.831 22.038 1.00 90.56 171 THR A N 1
ATOM 1312 C CA . THR A 1 171 ? -1.919 -3.757 22.337 1.00 90.56 171 THR A CA 1
ATOM 1313 C C . THR A 1 171 ? -2.413 -2.336 22.107 1.00 90.56 171 THR A C 1
ATOM 1315 O O . THR A 1 171 ? -1.652 -1.373 22.195 1.00 90.56 171 THR A O 1
ATOM 1318 N N . VAL A 1 172 ? -3.690 -2.226 21.758 1.00 94.94 172 VAL A N 1
ATOM 1319 C CA . VAL A 1 172 ? -4.422 -0.962 21.647 1.00 94.94 172 VAL A CA 1
ATOM 1320 C C . VAL A 1 172 ? -5.558 -0.970 22.659 1.00 94.94 172 VAL A C 1
ATOM 1322 O O . VAL A 1 172 ? -5.881 -2.029 23.204 1.00 94.94 172 VAL A O 1
ATOM 1325 N N . ASP A 1 173 ? -6.175 0.188 22.873 1.00 93.88 173 ASP A N 1
ATOM 1326 C CA . ASP A 1 173 ? -7.339 0.313 23.744 1.00 93.88 173 ASP A CA 1
ATOM 1327 C C . ASP A 1 173 ? -8.444 -0.680 23.356 1.00 93.88 173 ASP A C 1
ATOM 1329 O O . ASP A 1 173 ? -8.722 -0.909 22.171 1.00 93.88 173 ASP A O 1
ATOM 1333 N N . ASP A 1 174 ? -9.104 -1.261 24.361 1.00 92.81 174 ASP A N 1
ATOM 1334 C CA . ASP A 1 174 ? -10.129 -2.290 24.152 1.00 92.81 174 ASP A CA 1
ATOM 1335 C C . ASP A 1 174 ? -11.300 -1.784 23.291 1.00 92.81 174 ASP A C 1
ATOM 1337 O O . ASP A 1 174 ? -11.886 -2.559 22.532 1.00 92.81 174 ASP A O 1
ATOM 1341 N N . SER A 1 175 ? -11.576 -0.474 23.320 1.00 93.25 175 SER A N 1
ATOM 1342 C CA . SER A 1 175 ? -12.600 0.174 22.492 1.00 93.25 175 SER A CA 1
ATOM 1343 C C . SER A 1 175 ? -12.338 0.057 20.989 1.00 93.25 175 SER A C 1
ATOM 1345 O O . SER A 1 175 ? -13.290 0.028 20.220 1.00 93.25 175 SER A O 1
ATOM 1347 N N . VAL A 1 176 ? -11.079 -0.054 20.551 1.00 94.62 176 VAL A N 1
ATOM 1348 C CA . VAL A 1 176 ? -10.697 -0.134 19.124 1.00 94.62 176 VAL A CA 1
ATOM 1349 C C . VAL A 1 176 ? -10.032 -1.458 18.752 1.00 94.62 176 VAL A C 1
ATOM 1351 O O . VAL A 1 176 ? -9.766 -1.724 17.579 1.00 94.62 176 VAL A O 1
ATOM 1354 N N . LYS A 1 177 ? -9.786 -2.330 19.731 1.00 94.62 177 LYS A N 1
ATOM 1355 C CA . LYS A 1 177 ? -9.127 -3.630 19.549 1.00 94.62 177 LYS A CA 1
ATOM 1356 C C . LYS A 1 177 ? -9.827 -4.527 18.533 1.00 94.62 177 LYS A C 1
ATOM 1358 O O . LYS A 1 177 ? -9.157 -5.207 17.762 1.00 94.62 177 LYS A O 1
ATOM 1363 N N . HIS A 1 178 ? -11.157 -4.486 18.485 1.00 93.12 178 HIS A N 1
ATOM 1364 C CA . HIS A 1 178 ? -11.959 -5.249 17.525 1.00 93.12 178 HIS A CA 1
ATOM 1365 C C . HIS A 1 178 ? -11.712 -4.835 16.059 1.00 93.12 178 HIS A C 1
ATOM 1367 O O . HIS A 1 178 ? -11.938 -5.633 15.151 1.00 93.12 178 HIS A O 1
ATOM 1373 N N . CYS A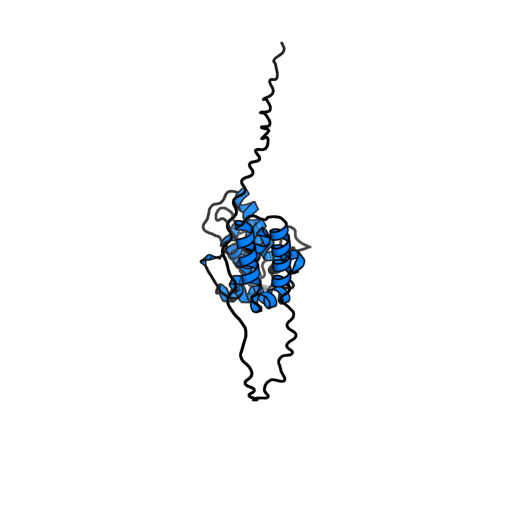 1 179 ? -11.201 -3.622 15.814 1.00 95.44 179 CYS A N 1
ATOM 1374 C CA . CYS A 1 179 ? -10.838 -3.158 14.476 1.00 95.44 179 CYS A CA 1
ATOM 1375 C C . CYS A 1 179 ? -9.466 -3.681 14.011 1.00 95.44 179 CYS A C 1
ATOM 1377 O O . CYS A 1 179 ? -9.194 -3.718 12.809 1.00 95.44 179 CYS A O 1
ATOM 1379 N N . VAL A 1 180 ? -8.579 -4.083 14.925 1.00 96.88 180 VAL A N 1
ATOM 1380 C CA . VAL A 1 180 ? -7.188 -4.421 14.593 1.00 96.88 180 VAL A CA 1
ATOM 1381 C C . VAL A 1 180 ? -7.059 -5.876 14.153 1.00 96.88 180 VAL A C 1
ATOM 1383 O O . VAL A 1 180 ? -7.340 -6.806 14.906 1.00 96.88 180 VAL A O 1
ATOM 1386 N N . TYR A 1 181 ? -6.561 -6.091 12.934 1.00 95.88 181 TYR A N 1
ATOM 1387 C CA . TYR A 1 181 ? -6.121 -7.413 12.498 1.00 95.88 181 TYR A CA 1
ATOM 1388 C C . TYR A 1 181 ? -4.678 -7.643 12.956 1.00 95.88 181 TYR A C 1
ATOM 1390 O O . TYR A 1 181 ? -3.749 -7.148 12.326 1.00 95.88 181 TYR A O 1
ATOM 1398 N N . ALA A 1 182 ? -4.489 -8.391 14.043 1.00 92.94 182 ALA A N 1
ATOM 1399 C CA . ALA A 1 182 ? -3.166 -8.665 14.602 1.00 92.94 182 ALA A CA 1
ATOM 1400 C C . ALA A 1 182 ? -2.519 -9.912 13.976 1.00 92.94 182 ALA A C 1
ATOM 1402 O O . ALA A 1 182 ? -3.051 -11.025 14.058 1.00 92.94 182 ALA A O 1
ATOM 1403 N N . ARG A 1 183 ? -1.331 -9.752 13.383 1.00 94.25 183 ARG A N 1
ATOM 1404 C CA . ARG A 1 183 ? -0.494 -10.886 12.965 1.00 94.25 183 ARG A CA 1
ATOM 1405 C C . ARG A 1 183 ? 0.029 -11.634 14.190 1.00 94.25 183 ARG A C 1
ATOM 1407 O O . ARG A 1 183 ? 0.510 -11.032 15.145 1.00 94.25 183 ARG A O 1
ATOM 1414 N N . ASN A 1 184 ? 0.030 -12.966 14.127 1.00 91.81 184 ASN A N 1
ATOM 1415 C CA . ASN A 1 184 ? 0.602 -13.816 15.175 1.00 91.81 184 ASN A CA 1
ATOM 1416 C C . ASN A 1 184 ? 2.136 -13.908 15.056 1.00 91.81 184 ASN A C 1
ATOM 1418 O O . ASN A 1 184 ? 2.696 -14.982 14.838 1.00 91.81 184 ASN A O 1
ATOM 1422 N N . LEU A 1 185 ? 2.811 -12.764 15.145 1.00 91.88 185 LEU A N 1
ATOM 1423 C CA . LEU A 1 185 ? 4.259 -12.635 15.031 1.00 91.88 185 LEU A CA 1
ATOM 1424 C C . LEU A 1 185 ? 4.777 -11.719 16.141 1.00 91.88 185 LEU A C 1
ATOM 1426 O O . LEU A 1 185 ? 4.161 -10.700 16.436 1.00 91.88 185 LEU A O 1
ATOM 1430 N N . ILE A 1 186 ? 5.915 -12.085 16.729 1.00 89.81 186 ILE A 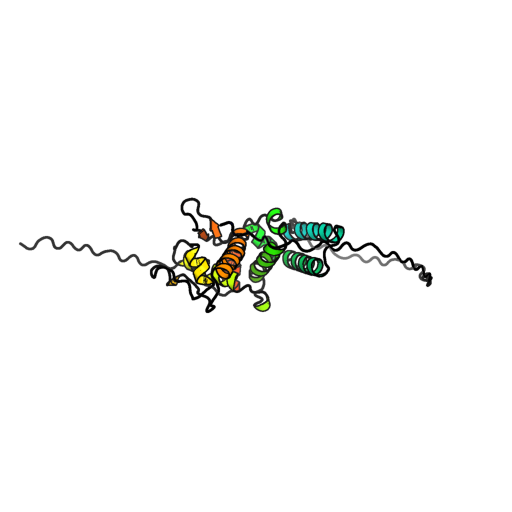N 1
ATOM 1431 C CA . ILE A 1 186 ? 6.687 -11.218 17.625 1.00 89.81 186 ILE A CA 1
ATOM 1432 C C . ILE A 1 186 ? 7.779 -10.544 16.807 1.00 89.81 186 ILE A C 1
ATOM 1434 O O . ILE A 1 186 ? 8.496 -11.209 16.054 1.00 89.81 186 ILE A O 1
ATOM 1438 N N . GLN A 1 187 ? 7.912 -9.230 16.952 1.00 89.50 187 GLN A N 1
ATOM 1439 C CA . GLN A 1 187 ? 8.931 -8.434 16.277 1.00 89.50 187 GLN A CA 1
ATOM 1440 C C . GLN A 1 187 ? 9.569 -7.459 17.263 1.00 89.50 187 GLN A C 1
ATOM 1442 O O . GLN A 1 187 ? 8.914 -6.988 18.187 1.00 89.50 187 GLN A O 1
ATOM 1447 N N . THR A 1 188 ? 10.843 -7.126 17.049 1.00 92.81 188 THR A N 1
ATOM 1448 C CA . THR A 1 188 ? 11.502 -6.076 17.836 1.00 92.81 188 THR A CA 1
ATOM 1449 C C . THR A 1 188 ? 10.918 -4.706 17.499 1.00 92.81 188 THR A C 1
ATOM 1451 O O . THR A 1 188 ? 10.432 -4.492 16.385 1.00 92.81 188 THR A O 1
ATOM 1454 N N . THR A 1 189 ? 11.028 -3.753 18.422 1.00 91.94 189 THR A N 1
ATOM 1455 C CA . THR A 1 189 ? 10.545 -2.377 18.242 1.00 91.94 189 THR A CA 1
ATOM 1456 C C . THR A 1 189 ? 11.107 -1.715 16.981 1.00 91.94 189 THR A C 1
ATOM 1458 O O . THR A 1 189 ? 10.366 -1.085 16.229 1.00 91.94 189 THR A O 1
ATOM 1461 N N . GLU A 1 190 ? 12.393 -1.910 16.680 1.00 93.44 190 GLU A N 1
ATOM 1462 C CA . GLU A 1 190 ? 13.034 -1.357 15.478 1.00 93.44 190 GLU A CA 1
ATOM 1463 C C . GLU A 1 190 ? 12.453 -1.971 14.201 1.00 93.44 190 GLU A C 1
ATOM 1465 O O . GLU A 1 190 ? 12.237 -1.282 13.202 1.00 93.44 190 GLU A O 1
ATOM 1470 N N . THR A 1 191 ? 12.167 -3.275 14.238 1.00 93.50 191 THR A N 1
ATOM 1471 C CA . THR A 1 191 ? 11.559 -3.986 13.112 1.00 93.50 191 THR A CA 1
ATOM 1472 C C . THR A 1 191 ? 10.132 -3.502 12.884 1.00 93.50 191 THR A C 1
ATOM 1474 O O . THR A 1 191 ? 9.756 -3.256 11.738 1.00 93.50 191 THR A O 1
ATOM 1477 N N . ILE A 1 192 ? 9.354 -3.320 13.955 1.00 94.12 192 ILE A N 1
ATOM 1478 C CA . ILE A 1 192 ? 7.989 -2.788 13.889 1.00 94.12 192 ILE A CA 1
ATOM 1479 C C . ILE A 1 192 ? 8.014 -1.399 13.261 1.00 94.12 192 ILE A C 1
ATOM 1481 O O . ILE A 1 192 ? 7.340 -1.193 12.256 1.00 94.12 192 ILE A O 1
ATOM 1485 N N . ALA A 1 193 ? 8.846 -0.487 13.770 1.00 92.06 193 ALA A N 1
ATOM 1486 C CA . ALA A 1 193 ? 8.964 0.870 13.241 1.00 92.06 193 ALA A CA 1
ATOM 1487 C C . ALA A 1 193 ? 9.315 0.892 11.742 1.00 92.06 193 ALA A C 1
ATOM 1489 O O . ALA A 1 193 ? 8.682 1.599 10.960 1.00 92.06 193 ALA A O 1
ATOM 1490 N N . ALA A 1 194 ? 10.283 0.081 11.303 1.00 91.75 194 ALA A N 1
ATOM 1491 C CA . ALA A 1 194 ? 10.677 0.032 9.894 1.00 91.75 194 ALA A CA 1
ATOM 1492 C C . ALA A 1 194 ? 9.587 -0.573 8.985 1.00 91.75 194 ALA A C 1
ATOM 1494 O O . ALA A 1 194 ? 9.342 -0.084 7.873 1.00 91.75 194 ALA A O 1
ATOM 1495 N N . GLN A 1 195 ? 8.932 -1.651 9.429 1.00 92.69 195 GLN A N 1
ATOM 1496 C CA . GLN A 1 195 ? 7.921 -2.361 8.639 1.00 92.69 195 GLN A CA 1
ATOM 1497 C C . GLN A 1 195 ? 6.580 -1.624 8.607 1.00 92.69 195 GLN A C 1
ATOM 1499 O O . GLN A 1 195 ? 5.945 -1.599 7.544 1.00 92.69 195 GLN A O 1
ATOM 1504 N N . SER A 1 196 ? 6.174 -1.001 9.719 1.00 94.31 196 SER A N 1
ATOM 1505 C CA . SER A 1 196 ? 4.967 -0.174 9.808 1.00 94.31 196 SER A CA 1
ATOM 1506 C C . SER A 1 196 ? 5.111 1.051 8.914 1.00 94.31 196 SER A C 1
ATOM 1508 O O . SER A 1 196 ? 4.255 1.267 8.062 1.00 94.31 196 SER A O 1
ATOM 1510 N N . GLN A 1 197 ? 6.242 1.763 8.992 1.00 93.19 197 GLN A N 1
ATOM 1511 C CA . GLN A 1 197 ? 6.568 2.890 8.115 1.00 93.19 197 GLN A CA 1
ATOM 1512 C C . GLN A 1 197 ? 6.484 2.484 6.642 1.00 93.19 197 GLN A C 1
ATOM 1514 O O . GLN A 1 197 ? 5.724 3.072 5.881 1.00 93.19 197 GLN A O 1
ATOM 1519 N N . THR A 1 198 ? 7.217 1.440 6.240 1.00 91.38 198 THR A N 1
ATOM 1520 C CA . THR A 1 198 ? 7.285 1.038 4.826 1.00 91.38 198 THR A CA 1
ATOM 1521 C C . THR A 1 198 ? 5.919 0.626 4.273 1.00 91.38 198 THR A C 1
ATOM 1523 O O . THR A 1 198 ? 5.584 0.936 3.131 1.00 91.38 198 THR A O 1
ATOM 1526 N N . SER A 1 199 ? 5.131 -0.104 5.062 1.00 93.75 199 SER A N 1
ATOM 1527 C CA . SER A 1 199 ? 3.821 -0.602 4.634 1.00 93.75 199 SER A CA 1
ATOM 1528 C C . SER A 1 199 ? 2.759 0.496 4.641 1.00 93.75 199 SER A C 1
ATOM 1530 O O . SER A 1 199 ? 1.925 0.548 3.742 1.00 93.75 199 SER A O 1
ATOM 1532 N N . ARG A 1 200 ? 2.818 1.413 5.608 1.00 94.94 200 ARG A N 1
ATOM 1533 C CA . ARG A 1 200 ? 1.962 2.599 5.660 1.00 94.94 200 ARG A CA 1
ATOM 1534 C C . ARG A 1 200 ? 2.249 3.548 4.504 1.00 94.94 200 ARG A C 1
ATOM 1536 O O . ARG A 1 200 ? 1.316 4.004 3.854 1.00 94.94 200 ARG A O 1
ATOM 1543 N N . ASP A 1 201 ? 3.521 3.800 4.203 1.00 92.88 201 ASP A N 1
ATOM 1544 C CA . ASP A 1 201 ? 3.925 4.634 3.068 1.00 92.88 201 ASP A CA 1
ATOM 1545 C C . ASP A 1 201 ? 3.438 4.043 1.740 1.00 92.88 201 ASP A C 1
ATOM 1547 O O . ASP A 1 201 ? 3.093 4.790 0.823 1.00 92.88 201 ASP A O 1
ATOM 1551 N N . ALA A 1 202 ? 3.330 2.713 1.645 1.00 92.50 202 ALA A N 1
ATOM 1552 C CA . ALA A 1 202 ? 2.724 2.069 0.489 1.00 92.50 202 ALA A CA 1
ATOM 1553 C C . ALA A 1 202 ? 1.228 2.400 0.356 1.00 92.50 202 ALA A C 1
ATOM 1555 O O . ALA A 1 202 ? 0.791 2.778 -0.729 1.00 92.50 202 ALA A O 1
ATOM 1556 N N . LEU A 1 203 ? 0.456 2.329 1.446 1.00 95.12 203 LEU A N 1
ATOM 1557 C CA . LEU A 1 203 ? -0.968 2.692 1.426 1.00 95.12 203 LEU A CA 1
ATOM 1558 C C . LEU A 1 203 ? -1.195 4.194 1.196 1.00 95.12 203 LEU A C 1
ATOM 1560 O O . LEU A 1 203 ? -2.133 4.556 0.488 1.00 95.12 203 LEU A O 1
ATOM 1564 N N . LEU A 1 204 ? -0.325 5.056 1.737 1.00 94.38 204 LEU A N 1
ATOM 1565 C CA . LEU A 1 204 ? -0.317 6.497 1.449 1.00 94.38 204 LEU A CA 1
ATOM 1566 C C . LEU A 1 204 ? -0.041 6.758 -0.036 1.00 94.38 204 LEU A C 1
ATOM 1568 O O . LEU A 1 204 ? -0.717 7.566 -0.659 1.00 94.38 204 LEU A O 1
ATOM 1572 N N . THR A 1 205 ? 0.929 6.049 -0.622 1.00 92.62 205 THR A N 1
ATOM 1573 C CA . THR A 1 205 ? 1.271 6.175 -2.049 1.00 92.62 205 THR A CA 1
ATOM 1574 C C . THR A 1 205 ? 0.115 5.749 -2.952 1.00 92.62 205 THR A C 1
ATOM 1576 O O . THR A 1 205 ? -0.076 6.334 -4.013 1.00 92.62 205 THR A O 1
ATOM 1579 N N . LEU A 1 206 ? -0.662 4.749 -2.533 1.00 93.94 206 LEU A N 1
ATOM 1580 C CA . LEU A 1 206 ? -1.850 4.273 -3.247 1.00 93.94 206 LEU A CA 1
ATOM 1581 C C . LEU A 1 206 ? -3.113 5.093 -2.952 1.00 93.94 206 LEU A C 1
ATOM 1583 O O . LEU A 1 206 ? -4.183 4.727 -3.429 1.00 93.94 206 LEU A O 1
ATOM 1587 N N . ASN A 1 207 ? -3.006 6.163 -2.154 1.00 95.00 207 ASN A N 1
ATOM 1588 C CA . ASN A 1 207 ? -4.135 6.970 -1.685 1.00 95.00 207 ASN A CA 1
ATOM 1589 C C . ASN A 1 207 ? -5.262 6.143 -1.037 1.00 95.00 207 ASN A C 1
ATOM 1591 O O . ASN A 1 207 ? -6.424 6.534 -1.085 1.00 95.00 207 ASN A O 1
ATOM 1595 N N . ILE A 1 208 ? -4.923 5.007 -0.421 1.00 95.88 208 ILE A N 1
ATOM 1596 C CA . ILE A 1 208 ? -5.863 4.180 0.355 1.00 95.88 208 ILE A CA 1
ATOM 1597 C C . ILE A 1 208 ? -6.055 4.779 1.750 1.00 95.88 208 ILE A C 1
ATOM 1599 O O . ILE A 1 208 ? -7.124 4.680 2.346 1.00 95.88 208 ILE A O 1
ATOM 1603 N N . ILE A 1 209 ? -5.010 5.413 2.278 1.00 96.81 209 ILE A N 1
ATOM 1604 C CA . ILE A 1 209 ? -5.076 6.200 3.506 1.00 96.81 209 ILE A CA 1
ATOM 1605 C C . ILE A 1 209 ? -4.511 7.5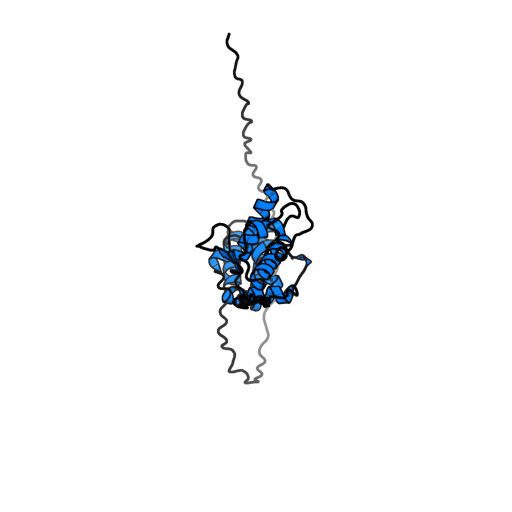96 3.248 1.00 96.81 209 ILE A C 1
ATOM 1607 O O . ILE A 1 209 ? -3.646 7.769 2.388 1.00 96.81 209 ILE A O 1
ATOM 1611 N N . LYS A 1 210 ? -4.958 8.588 4.018 1.00 95.69 210 LYS A N 1
ATOM 1612 C CA . LYS A 1 210 ? -4.440 9.963 4.002 1.00 95.69 210 LYS A CA 1
ATOM 1613 C C . LYS A 1 210 ? -4.139 10.429 5.415 1.00 95.69 210 LYS A C 1
ATOM 1615 O O . LYS A 1 210 ? -4.914 10.172 6.330 1.00 95.69 210 LYS A O 1
ATOM 1620 N N . GLN A 1 211 ? -3.020 11.126 5.594 1.00 95.81 211 GLN A N 1
ATOM 1621 C CA . GLN A 1 211 ? -2.674 11.736 6.877 1.00 95.81 211 GLN A CA 1
ATOM 1622 C C . GLN A 1 211 ? -3.730 12.783 7.249 1.00 95.81 211 GLN A C 1
ATOM 1624 O O . GLN A 1 211 ? -4.018 13.680 6.458 1.00 95.81 211 GLN A O 1
ATOM 1629 N N . ARG A 1 212 ? -4.276 12.686 8.462 1.00 94.88 212 ARG A N 1
ATOM 1630 C CA . ARG A 1 212 ? -5.165 13.711 9.011 1.00 94.88 212 ARG A CA 1
ATOM 1631 C C . ARG A 1 212 ? -4.379 14.966 9.377 1.00 94.88 212 ARG A C 1
ATOM 1633 O O . ARG A 1 212 ? -3.268 14.875 9.902 1.00 94.88 212 ARG A O 1
ATOM 1640 N N . HIS A 1 213 ? -4.968 16.128 9.100 1.00 92.81 213 HIS A N 1
ATOM 1641 C CA . HIS A 1 213 ? -4.389 17.430 9.445 1.00 92.81 213 HIS A CA 1
ATOM 1642 C C . HIS A 1 213 ? -4.680 17.837 10.891 1.00 92.81 213 HIS A C 1
ATOM 1644 O O . HIS A 1 213 ? -3.888 18.550 11.498 1.00 92.81 213 HIS A O 1
ATOM 1650 N N . ASP A 1 214 ? -5.808 17.384 11.431 1.00 94.06 214 ASP A N 1
ATOM 1651 C CA . ASP A 1 214 ? -6.298 17.725 12.764 1.00 94.06 214 ASP A CA 1
ATOM 1652 C C . ASP A 1 214 ? -5.704 16.838 13.868 1.00 94.06 214 ASP A C 1
ATOM 1654 O O . ASP A 1 214 ? -5.584 17.280 15.008 1.00 94.06 214 ASP A O 1
ATOM 1658 N N . LEU A 1 215 ? -5.280 15.613 13.534 1.00 93.75 215 LEU A N 1
ATOM 1659 C CA . LEU A 1 215 ? -4.719 14.666 14.496 1.00 93.75 215 LEU A CA 1
ATOM 1660 C C . LEU A 1 215 ? -3.409 14.045 13.994 1.00 93.75 215 LEU A C 1
ATOM 1662 O O . LEU A 1 215 ? -3.345 13.398 12.944 1.00 93.75 215 LEU A O 1
ATOM 1666 N N . LYS A 1 216 ? -2.342 14.217 14.783 1.00 92.94 216 LYS A N 1
ATOM 1667 C CA . LYS A 1 216 ? -1.026 13.629 14.505 1.00 92.94 216 LYS A CA 1
ATOM 1668 C C . LYS A 1 216 ? -1.100 12.103 14.582 1.00 92.94 216 LYS A C 1
ATOM 1670 O O . LYS A 1 216 ? -1.764 11.564 15.459 1.00 92.94 216 LYS A O 1
ATOM 1675 N N . ASN A 1 217 ? -0.364 11.413 13.706 1.00 94.75 217 ASN A N 1
ATOM 1676 C CA . ASN A 1 217 ? -0.297 9.945 13.666 1.00 94.75 217 ASN A CA 1
ATOM 1677 C C . ASN A 1 217 ? -1.665 9.266 13.449 1.00 94.75 217 ASN A C 1
ATOM 1679 O O . ASN A 1 217 ? -1.840 8.100 13.803 1.00 94.75 217 ASN A O 1
ATOM 1683 N N . ALA A 1 218 ? -2.623 9.989 12.868 1.00 96.69 218 ALA A N 1
ATOM 1684 C CA . ALA A 1 218 ? -3.931 9.478 12.497 1.00 96.69 218 ALA A CA 1
ATOM 1685 C C . ALA A 1 218 ? -4.168 9.605 10.991 1.00 96.69 218 ALA A C 1
ATOM 1687 O O . ALA A 1 218 ? -3.621 10.490 10.324 1.00 96.69 218 ALA A O 1
ATOM 1688 N N . TYR A 1 219 ? -4.995 8.711 10.467 1.00 97.81 219 TYR A N 1
ATOM 1689 C CA . TYR A 1 219 ? -5.218 8.536 9.045 1.00 97.81 219 TYR A CA 1
ATOM 1690 C C . TYR A 1 219 ? -6.708 8.389 8.754 1.00 97.81 219 TYR A C 1
ATOM 1692 O O . TYR A 1 219 ? -7.432 7.693 9.465 1.00 97.81 219 TYR A O 1
ATOM 1700 N N . THR A 1 220 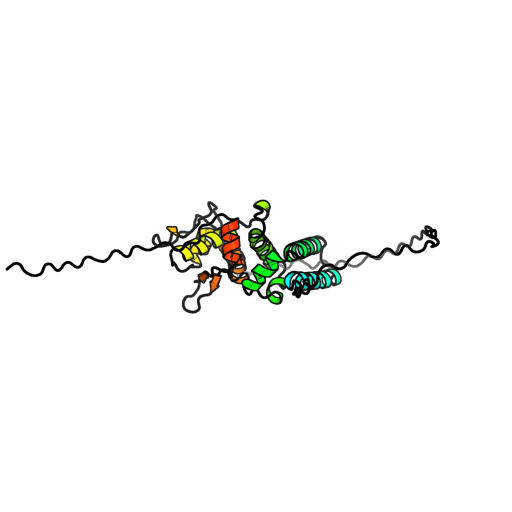? -7.156 9.036 7.685 1.00 96.12 220 THR A N 1
ATOM 1701 C CA . THR A 1 220 ? -8.462 8.779 7.076 1.00 96.12 220 THR A CA 1
ATOM 1702 C C . THR A 1 220 ? -8.296 7.676 6.044 1.00 96.12 220 THR A C 1
ATOM 1704 O O . THR A 1 220 ? -7.309 7.672 5.308 1.00 96.12 220 THR A O 1
ATOM 1707 N N . VAL A 1 221 ? -9.243 6.744 5.994 1.00 96.62 221 VAL A N 1
ATOM 1708 C CA . VAL A 1 221 ? -9.260 5.651 5.018 1.00 96.62 221 VAL A CA 1
ATOM 1709 C C . VAL A 1 221 ? -10.171 6.044 3.861 1.00 96.62 221 VAL A C 1
ATOM 1711 O O . VAL A 1 221 ? -11.298 6.482 4.077 1.00 96.62 221 VAL A O 1
ATOM 1714 N N . GLU A 1 222 ? -9.666 5.907 2.642 1.00 94.50 222 GLU A N 1
ATOM 1715 C CA . GLU A 1 222 ? -10.324 6.307 1.402 1.00 94.50 222 GLU A CA 1
ATOM 1716 C C . GLU A 1 222 ? -10.675 5.055 0.599 1.00 94.50 222 GLU A C 1
ATOM 1718 O O . GLU A 1 222 ? -9.796 4.323 0.134 1.00 94.50 222 GLU A O 1
ATOM 1723 N N . LEU A 1 223 ? -11.972 4.804 0.430 1.00 93.69 223 LEU A N 1
ATOM 1724 C CA . LEU A 1 223 ? -12.467 3.634 -0.289 1.00 93.69 223 LEU A CA 1
ATOM 1725 C C . LEU A 1 223 ? -12.488 3.899 -1.806 1.00 93.69 223 LEU A C 1
ATOM 1727 O O . LEU A 1 223 ? -13.539 4.058 -2.423 1.00 93.69 223 LEU A O 1
ATOM 1731 N N . THR A 1 224 ? -11.298 4.007 -2.399 1.00 94.75 224 THR A N 1
ATOM 1732 C CA . THR A 1 224 ? -11.107 4.178 -3.850 1.00 94.75 224 THR A CA 1
ATOM 1733 C C . THR A 1 224 ? -11.483 2.912 -4.628 1.00 94.75 224 THR A C 1
ATOM 1735 O O . THR A 1 224 ? -11.580 1.830 -4.052 1.00 94.75 224 THR A O 1
ATOM 1738 N N . GLU A 1 225 ? -11.626 3.003 -5.956 1.00 94.38 225 GLU A N 1
ATOM 1739 C CA . GLU A 1 225 ? -11.838 1.820 -6.814 1.00 94.38 225 GLU A CA 1
ATOM 1740 C C . GLU A 1 225 ? -10.731 0.770 -6.617 1.00 94.38 225 GLU A C 1
ATOM 1742 O O . GLU A 1 225 ? -11.012 -0.424 -6.532 1.00 94.38 225 GLU A O 1
ATOM 1747 N N . LEU A 1 226 ? -9.480 1.218 -6.460 1.00 94.56 226 LEU A N 1
ATOM 1748 C CA . LEU A 1 226 ? -8.357 0.343 -6.136 1.00 94.56 226 LEU A CA 1
ATOM 1749 C C . LEU A 1 226 ? -8.539 -0.345 -4.775 1.00 94.56 226 LEU A C 1
ATOM 1751 O O . LEU A 1 226 ? -8.288 -1.543 -4.660 1.00 94.56 226 LEU A O 1
ATOM 1755 N N . ALA A 1 227 ? -8.956 0.393 -3.742 1.00 96.00 227 ALA A N 1
ATOM 1756 C CA . ALA A 1 227 ? -9.193 -0.176 -2.418 1.00 96.00 227 ALA A CA 1
ATOM 1757 C C . ALA A 1 227 ? -10.326 -1.215 -2.446 1.00 96.00 227 ALA A C 1
ATOM 1759 O O . ALA A 1 227 ? -10.172 -2.284 -1.863 1.00 96.00 227 ALA A O 1
ATOM 1760 N N . ILE A 1 228 ? -11.414 -0.940 -3.173 1.00 96.38 228 ILE A N 1
ATOM 1761 C CA . ILE A 1 228 ? -12.534 -1.876 -3.367 1.00 96.38 228 ILE A CA 1
ATOM 1762 C C . ILE A 1 228 ? -12.053 -3.142 -4.076 1.00 96.38 228 ILE A C 1
ATOM 1764 O O . ILE A 1 228 ? -12.253 -4.240 -3.567 1.00 96.38 228 ILE A O 1
ATOM 1768 N N . ALA A 1 229 ? -11.331 -3.003 -5.189 1.00 95.50 229 ALA A N 1
ATOM 1769 C CA . ALA A 1 229 ? -10.809 -4.149 -5.928 1.00 95.50 229 ALA A CA 1
ATOM 1770 C C . ALA A 1 229 ? -9.833 -4.997 -5.088 1.00 95.50 229 ALA A C 1
ATOM 1772 O O . ALA A 1 229 ? -9.809 -6.222 -5.202 1.00 95.50 229 ALA A O 1
ATOM 1773 N N . LEU A 1 230 ? -9.047 -4.370 -4.205 1.00 95.94 230 LEU A N 1
ATOM 1774 C CA . LEU A 1 230 ? -8.230 -5.090 -3.224 1.00 95.94 230 LEU A CA 1
ATOM 1775 C C . LEU A 1 230 ? -9.094 -5.827 -2.195 1.00 95.94 230 LEU A C 1
ATOM 1777 O O . LEU A 1 230 ? -8.797 -6.980 -1.885 1.00 95.94 230 LEU A O 1
ATOM 1781 N N . CYS A 1 231 ? -10.152 -5.203 -1.671 1.00 96.38 231 CYS A N 1
ATOM 1782 C CA . CYS A 1 231 ? -11.093 -5.879 -0.780 1.00 96.38 231 CYS A CA 1
ATOM 1783 C C . CYS A 1 231 ? -11.722 -7.101 -1.456 1.00 96.38 231 CYS A C 1
ATOM 1785 O O . CYS A 1 231 ? -11.700 -8.180 -0.868 1.00 96.38 231 CYS A O 1
ATOM 1787 N N . ASP A 1 232 ? -12.183 -6.968 -2.699 1.00 95.19 232 ASP A N 1
ATOM 1788 C CA . ASP A 1 232 ? -12.764 -8.066 -3.477 1.00 95.19 232 ASP A CA 1
ATOM 1789 C C . ASP A 1 232 ? -11.754 -9.196 -3.690 1.00 95.19 232 ASP A C 1
ATOM 1791 O O . ASP A 1 232 ? -12.044 -10.367 -3.423 1.00 95.19 232 ASP A O 1
ATOM 1795 N N . ALA A 1 233 ? -10.529 -8.849 -4.098 1.00 94.25 233 ALA A N 1
ATOM 1796 C CA . ALA A 1 233 ? -9.446 -9.807 -4.281 1.00 94.25 233 ALA A CA 1
ATOM 1797 C C . ALA A 1 233 ? -9.142 -10.570 -2.983 1.00 94.25 233 ALA A C 1
ATOM 1799 O O . ALA A 1 233 ? -8.968 -11.789 -3.007 1.00 94.25 233 ALA A O 1
ATOM 1800 N N . PHE A 1 234 ? -9.117 -9.877 -1.843 1.00 94.88 234 PHE A N 1
ATOM 1801 C CA . PHE A 1 234 ? -8.860 -10.470 -0.529 1.00 94.88 234 PHE A CA 1
ATOM 1802 C C . PHE A 1 234 ? -10.102 -11.049 0.159 1.00 94.88 234 PHE A C 1
ATOM 1804 O O . PHE A 1 234 ? -9.965 -11.635 1.236 1.00 94.88 234 PHE A O 1
ATOM 1811 N N . LYS A 1 235 ? -11.288 -10.932 -0.449 1.00 94.31 235 LYS A N 1
ATOM 1812 C CA . LYS A 1 235 ? -12.581 -11.323 0.136 1.00 94.31 235 LYS A CA 1
ATOM 1813 C C . LYS A 1 235 ? -12.838 -10.655 1.492 1.00 94.31 235 LYS A C 1
ATOM 1815 O O . LYS A 1 235 ? -13.245 -11.310 2.453 1.00 94.31 235 LYS A O 1
ATOM 1820 N N . LEU A 1 236 ? -12.547 -9.363 1.578 1.00 94.94 236 LEU A N 1
ATOM 1821 C CA . LEU A 1 236 ? -12.824 -8.536 2.746 1.00 94.94 236 LEU A CA 1
ATOM 1822 C C . LEU A 1 236 ? -14.151 -7.814 2.545 1.00 94.94 236 LEU A C 1
ATOM 1824 O O . LEU A 1 236 ? -14.358 -7.181 1.515 1.00 94.94 236 LEU A O 1
ATOM 1828 N N . ASP A 1 237 ? -15.019 -7.877 3.550 1.00 94.25 237 ASP A N 1
ATOM 1829 C CA . ASP A 1 237 ? -16.149 -6.959 3.618 1.00 94.25 237 ASP A CA 1
ATOM 1830 C C . ASP A 1 237 ? -15.625 -5.538 3.872 1.00 94.25 237 ASP A C 1
ATOM 1832 O O . ASP A 1 237 ? -14.624 -5.353 4.568 1.00 94.25 237 ASP A O 1
ATOM 1836 N N . TYR A 1 238 ? -16.293 -4.554 3.286 1.00 94.62 238 TYR A N 1
ATOM 1837 C CA . TYR A 1 238 ? -16.008 -3.126 3.395 1.00 94.62 238 TYR A CA 1
ATOM 1838 C C . TYR A 1 238 ? -17.286 -2.292 3.570 1.00 94.62 238 TYR A C 1
ATOM 1840 O O . TYR A 1 238 ? -17.212 -1.063 3.591 1.00 94.62 238 TYR A O 1
ATOM 1848 N N . ALA A 1 239 ? -18.450 -2.932 3.733 1.00 94.19 239 ALA A N 1
ATOM 1849 C CA . ALA A 1 239 ? -19.682 -2.252 4.103 1.00 94.19 239 ALA A CA 1
ATOM 1850 C C . ALA A 1 239 ? -19.572 -1.681 5.523 1.00 94.19 239 ALA A C 1
ATOM 1852 O O . ALA A 1 239 ? -19.045 -2.340 6.430 1.00 94.19 239 ALA A O 1
ATOM 1853 N N . LYS A 1 240 ? -20.064 -0.449 5.711 1.00 91.56 240 LYS A N 1
ATOM 1854 C CA . LYS A 1 240 ? -20.139 0.163 7.039 1.00 91.56 240 LYS A CA 1
ATOM 1855 C C . LYS A 1 240 ? -21.088 -0.634 7.929 1.00 91.56 240 LYS A C 1
ATOM 1857 O O . LYS A 1 240 ? -22.141 -1.075 7.480 1.00 91.56 240 LYS A O 1
ATOM 1862 N N . VAL A 1 241 ? -20.685 -0.812 9.180 1.00 88.81 241 VAL A N 1
ATOM 1863 C CA . VAL A 1 241 ? -21.505 -1.448 10.207 1.00 88.81 241 VAL A CA 1
ATOM 1864 C C . VAL A 1 241 ? -22.518 -0.418 10.690 1.00 88.81 241 VAL A C 1
ATOM 1866 O O . VAL A 1 241 ? -22.139 0.691 11.065 1.00 88.81 241 VAL A O 1
ATOM 1869 N N . GLU A 1 242 ? -23.800 -0.771 10.652 1.00 78.50 242 GLU A N 1
ATOM 1870 C CA . GLU A 1 242 ? -24.856 0.044 11.248 1.00 78.50 242 GLU A CA 1
ATOM 1871 C C . GLU A 1 242 ? -24.658 0.051 12.767 1.00 78.50 242 GLU A C 1
ATOM 1873 O O . GLU A 1 242 ? -24.611 -1.000 13.406 1.00 78.50 242 GLU A O 1
ATOM 1878 N N . ILE A 1 243 ? -24.470 1.239 13.339 1.00 68.00 243 ILE A N 1
ATOM 1879 C CA . ILE A 1 243 ? -24.422 1.410 14.787 1.00 68.00 243 ILE A CA 1
ATOM 1880 C C . ILE A 1 243 ? -25.866 1.652 15.213 1.00 68.00 243 ILE A C 1
ATOM 1882 O O . ILE A 1 243 ? -26.403 2.731 14.969 1.00 68.00 243 ILE A O 1
ATOM 1886 N N . GLU A 1 244 ? -26.501 0.646 15.813 1.00 58.84 244 GLU A N 1
ATOM 1887 C CA . GLU A 1 244 ? -27.749 0.850 16.545 1.00 58.84 244 GLU A CA 1
ATOM 1888 C C . GLU A 1 244 ? -27.432 1.792 17.711 1.00 58.84 244 GLU A C 1
ATOM 1890 O O . GLU A 1 244 ? -26.814 1.406 18.704 1.00 58.84 244 GLU A O 1
ATOM 1895 N N . THR A 1 245 ? -27.758 3.074 17.560 1.00 50.56 245 THR A N 1
ATOM 1896 C CA . THR A 1 245 ? -27.724 4.011 18.679 1.00 50.56 245 THR A CA 1
ATOM 1897 C C . THR A 1 245 ? -28.822 3.592 19.639 1.00 50.56 245 THR A C 1
ATOM 1899 O O . THR A 1 245 ? -29.998 3.756 19.320 1.00 50.56 245 THR A O 1
ATOM 1902 N N . GLU A 1 246 ? -28.442 3.033 20.788 1.00 52.72 246 GLU A N 1
ATOM 1903 C CA . GLU A 1 246 ? -29.344 2.867 21.922 1.00 52.72 246 GLU A CA 1
ATOM 1904 C C . GLU A 1 246 ? -29.934 4.247 22.247 1.00 52.72 246 GLU A C 1
ATOM 1906 O O . GLU A 1 246 ? -29.254 5.127 22.778 1.00 52.72 246 GLU A O 1
ATOM 1911 N N . GLU A 1 247 ? -31.187 4.470 21.848 1.00 49.25 247 GLU A N 1
ATOM 1912 C CA . GLU A 1 247 ? -31.974 5.595 22.327 1.00 49.25 247 GLU A CA 1
ATOM 1913 C C . GLU A 1 247 ? -32.089 5.437 23.842 1.00 49.25 247 GLU A C 1
ATOM 1915 O O . GLU A 1 247 ? -32.735 4.520 24.350 1.00 49.25 247 GLU A O 1
ATOM 1920 N N . THR A 1 248 ? -31.409 6.316 24.571 1.00 43.03 248 THR A N 1
ATOM 1921 C CA . THR A 1 248 ? -31.530 6.451 26.015 1.00 43.03 248 THR A CA 1
ATOM 1922 C C . THR A 1 248 ? -33.005 6.692 26.348 1.00 43.03 248 THR A C 1
ATOM 1924 O O . THR A 1 248 ? -33.517 7.790 26.128 1.00 43.03 248 THR A O 1
ATOM 1927 N N . GLU A 1 249 ? -33.712 5.680 26.863 1.00 44.84 249 GLU A N 1
ATOM 1928 C CA . GLU A 1 249 ? -35.019 5.862 27.503 1.00 44.84 249 GLU A CA 1
ATOM 1929 C C . GLU A 1 249 ? -34.828 6.719 28.771 1.00 44.84 249 GLU A C 1
ATOM 1931 O O . GLU A 1 249 ? -34.762 6.217 29.892 1.00 44.84 249 GLU A O 1
ATOM 1936 N N . GLU A 1 250 ? -34.762 8.042 28.617 1.00 48.03 250 GLU A N 1
ATOM 1937 C CA . GLU A 1 250 ? -35.103 8.979 29.687 1.00 48.03 250 GLU A CA 1
ATOM 1938 C C . GLU A 1 250 ? -36.625 8.943 29.880 1.00 48.03 250 GLU A C 1
ATOM 1940 O O . GLU A 1 250 ? -37.369 9.797 29.400 1.00 48.03 250 GLU A O 1
ATOM 1945 N N . LYS A 1 251 ? -37.122 7.923 30.588 1.00 46.56 251 LYS A N 1
ATOM 1946 C CA . LYS A 1 251 ? -38.428 8.021 31.246 1.00 46.56 251 LYS A CA 1
ATOM 1947 C C . LYS A 1 251 ? -38.233 8.682 32.599 1.00 46.56 251 LYS A C 1
ATOM 1949 O O . LYS A 1 251 ? -37.785 8.066 33.564 1.00 46.56 251 LYS A O 1
ATOM 1954 N N . SER A 1 252 ? -38.589 9.959 32.622 1.00 44.09 252 SER A N 1
ATOM 1955 C CA . SER A 1 252 ? -38.905 10.748 33.801 1.00 44.09 252 SER A CA 1
ATOM 1956 C C . SER A 1 252 ? -39.739 9.940 34.801 1.00 44.09 252 SER A C 1
ATOM 1958 O O . SER A 1 252 ? -40.894 9.596 34.554 1.00 44.09 252 SER A O 1
ATOM 1960 N N . VAL A 1 253 ? -39.158 9.665 35.968 1.00 48.16 253 VAL A N 1
ATOM 1961 C CA . VAL A 1 253 ? -39.938 9.426 37.184 1.00 48.16 253 VAL A CA 1
ATOM 1962 C C . VAL A 1 253 ? -40.177 10.799 37.800 1.00 48.16 253 VAL A C 1
ATOM 1964 O O . VAL A 1 253 ? -39.481 11.215 38.720 1.00 48.16 253 VAL A O 1
ATOM 1967 N N . GLU A 1 254 ? -41.133 11.528 37.234 1.00 50.22 254 GLU A N 1
ATOM 1968 C CA . GLU A 1 254 ? -41.790 12.636 37.916 1.00 50.22 254 GLU A CA 1
ATOM 1969 C C . GLU A 1 254 ? -43.245 12.242 38.170 1.00 50.22 254 GLU A C 1
ATOM 1971 O O . GLU A 1 254 ? -43.930 11.724 37.293 1.00 50.22 254 GLU A O 1
ATOM 1976 N N . GLU A 1 255 ? -43.660 12.498 39.408 1.00 44.66 255 GLU A N 1
ATOM 1977 C CA . GLU A 1 255 ? -45.039 12.527 39.890 1.00 44.66 255 GLU A CA 1
ATOM 1978 C C . GLU A 1 255 ? -45.778 11.183 40.005 1.00 44.66 255 GLU A C 1
ATOM 1980 O O . GLU A 1 255 ? -46.545 10.760 39.148 1.00 44.66 255 GLU A O 1
ATOM 1985 N N . ASN A 1 256 ? -45.680 10.589 41.197 1.00 41.41 256 ASN A N 1
ATOM 1986 C CA . ASN A 1 256 ? -46.907 10.316 41.940 1.00 41.41 256 ASN A CA 1
ATOM 1987 C C . ASN A 1 256 ? -46.770 10.876 43.356 1.00 41.41 256 ASN A C 1
ATOM 1989 O O . ASN A 1 256 ? -46.008 10.368 44.183 1.00 41.41 256 ASN A O 1
ATOM 1993 N N . ALA A 1 257 ? -47.495 11.977 43.540 1.00 39.22 257 ALA A N 1
ATOM 1994 C CA . ALA A 1 257 ? -48.019 12.454 44.807 1.00 39.22 257 ALA A CA 1
ATOM 1995 C C . ALA A 1 257 ? -48.906 11.396 45.490 1.00 39.22 257 ALA A C 1
ATOM 1997 O O . ALA A 1 257 ? -49.461 10.528 44.775 1.00 39.22 257 ALA A O 1
#